Protein AF-A0A448WJT2-F1 (afdb_monomer_lite)

pLDDT: mean 72.68, std 23.52, range [23.09, 98.25]

Radius of gyration: 22.38 Å; chains: 1; bounding box: 67×53×60 Å

Structure (mmCIF, N/CA/C/O backbone):
data_AF-A0A448WJT2-F1
#
_entry.id   AF-A0A448WJT2-F1
#
loop_
_atom_site.group_PDB
_atom_site.id
_atom_site.type_symbol
_atom_site.label_atom_id
_atom_site.label_alt_id
_atom_site.label_comp_id
_atom_site.label_asym_id
_atom_site.label_entity_id
_atom_site.label_seq_id
_atom_site.pdbx_PDB_ins_code
_atom_site.Cartn_x
_atom_site.Cartn_y
_atom_site.Cartn_z
_atom_site.occupancy
_atom_site.B_iso_or_equiv
_atom_site.auth_seq_id
_atom_site.auth_comp_id
_atom_site.auth_asym_id
_atom_site.auth_atom_id
_atom_site.pdbx_PDB_model_num
ATOM 1 N N . MET A 1 1 ? 13.758 -15.160 30.981 1.00 27.17 1 MET A N 1
ATOM 2 C CA . MET A 1 1 ? 13.776 -13.909 30.199 1.00 27.17 1 MET A CA 1
ATOM 3 C C . MET A 1 1 ? 14.519 -14.228 28.919 1.00 27.17 1 MET A C 1
ATOM 5 O O . MET A 1 1 ? 15.669 -14.623 29.002 1.00 27.17 1 MET A O 1
ATOM 9 N N . VAL A 1 2 ? 13.815 -14.270 27.788 1.00 23.09 2 VAL A N 1
ATOM 10 C CA . VAL A 1 2 ? 14.402 -14.644 26.494 1.00 23.09 2 VAL A CA 1
ATOM 11 C C . VAL A 1 2 ? 14.986 -13.371 25.896 1.00 23.09 2 VAL A C 1
ATOM 13 O O . VAL A 1 2 ? 14.228 -12.486 25.501 1.00 23.09 2 VAL A O 1
ATOM 16 N N . ASP A 1 3 ? 16.311 -13.263 25.883 1.00 23.31 3 ASP A N 1
ATOM 17 C CA . ASP A 1 3 ? 17.008 -12.154 25.240 1.00 23.31 3 ASP A CA 1
ATOM 18 C C . ASP A 1 3 ? 16.811 -12.248 23.722 1.00 23.31 3 ASP A C 1
ATOM 20 O O . ASP A 1 3 ? 17.285 -13.168 23.053 1.00 23.31 3 ASP A O 1
ATOM 24 N N . PHE A 1 4 ? 16.044 -11.306 23.171 1.00 30.77 4 PHE A N 1
ATOM 25 C CA . PHE A 1 4 ? 15.829 -11.183 21.732 1.00 30.77 4 PHE A CA 1
ATOM 26 C C . PHE A 1 4 ? 17.149 -10.766 21.049 1.00 30.77 4 PHE A C 1
ATOM 28 O O . PHE A 1 4 ? 17.750 -9.769 21.445 1.00 30.77 4 PHE A O 1
ATOM 35 N N . PRO A 1 5 ? 17.613 -11.460 19.989 1.00 32.47 5 PRO A N 1
ATOM 36 C CA . PRO A 1 5 ? 18.992 -11.350 19.495 1.00 32.47 5 PRO A CA 1
ATOM 37 C C . PRO A 1 5 ? 19.229 -10.174 18.531 1.00 32.47 5 PRO A C 1
ATOM 39 O O . PRO A 1 5 ? 20.306 -10.074 17.926 1.00 32.47 5 PRO A O 1
ATOM 42 N N . PHE A 1 6 ? 18.237 -9.298 18.377 1.00 37.53 6 PHE A N 1
ATOM 43 C CA . PHE A 1 6 ? 18.305 -8.084 17.574 1.00 37.53 6 PHE A CA 1
ATOM 44 C C . PHE A 1 6 ? 18.587 -6.902 18.497 1.00 37.53 6 PHE A C 1
ATOM 46 O O . PHE A 1 6 ? 17.973 -6.796 19.555 1.00 37.53 6 PHE A O 1
ATOM 53 N N . ASN A 1 7 ? 19.428 -5.957 18.071 1.00 33.75 7 ASN A N 1
ATOM 54 C CA . ASN A 1 7 ? 19.346 -4.607 18.624 1.00 33.75 7 ASN A CA 1
ATOM 55 C C . ASN A 1 7 ? 17.990 -4.021 18.185 1.00 33.75 7 ASN A C 1
ATOM 57 O O . ASN A 1 7 ? 17.889 -3.352 17.156 1.00 33.75 7 ASN A O 1
ATOM 61 N N . LEU A 1 8 ? 16.936 -4.318 18.959 1.00 39.22 8 LEU A N 1
ATOM 62 C CA . LEU A 1 8 ? 15.574 -3.814 18.779 1.00 39.22 8 LEU A CA 1
ATOM 63 C C . LEU A 1 8 ? 15.507 -2.302 18.483 1.00 39.22 8 LEU A C 1
ATOM 65 O O . LEU A 1 8 ? 14.705 -1.959 17.618 1.00 39.22 8 LEU A O 1
ATOM 69 N N . PRO A 1 9 ? 16.349 -1.416 19.065 1.00 35.38 9 PRO A N 1
ATOM 70 C CA . PRO A 1 9 ? 16.239 0.031 18.850 1.00 35.38 9 PRO A CA 1
ATOM 71 C C . PRO A 1 9 ? 16.394 0.504 17.395 1.00 35.38 9 PRO A C 1
ATOM 73 O O . PRO A 1 9 ? 15.979 1.613 17.076 1.00 35.38 9 PRO A O 1
ATOM 76 N N . MET A 1 10 ? 16.990 -0.302 16.501 1.00 36.06 10 MET A N 1
ATOM 77 C CA . MET A 1 10 ? 17.140 0.060 15.081 1.00 36.06 10 MET A CA 1
ATOM 78 C C . MET A 1 10 ? 15.927 -0.309 14.209 1.00 36.06 10 MET A C 1
ATOM 80 O O . MET A 1 10 ? 15.743 0.277 13.148 1.00 36.06 10 MET A O 1
ATOM 84 N N . ILE A 1 11 ? 15.101 -1.280 14.604 1.00 46.88 11 ILE A N 1
ATOM 85 C CA . ILE A 1 11 ? 13.959 -1.757 13.790 1.00 46.88 11 ILE A CA 1
ATOM 86 C C . ILE A 1 11 ? 12.631 -1.408 14.464 1.00 46.88 11 ILE A C 1
ATOM 88 O O . ILE A 1 11 ? 11.657 -1.038 13.810 1.00 46.88 11 ILE A O 1
ATOM 92 N N . TYR A 1 12 ? 12.605 -1.510 15.786 1.00 51.19 12 TYR A N 1
ATOM 93 C CA . TYR A 1 12 ? 11.507 -1.094 16.626 1.00 51.19 12 TYR A CA 1
ATOM 94 C C . TYR A 1 12 ? 11.809 0.299 17.163 1.00 51.19 12 TYR A C 1
ATOM 96 O O . TYR A 1 12 ? 12.767 0.516 17.901 1.00 51.19 12 TYR A O 1
ATOM 104 N N . ASN A 1 13 ? 10.978 1.249 16.761 1.00 59.69 13 ASN A N 1
ATOM 105 C CA . ASN A 1 13 ? 11.044 2.608 17.250 1.00 59.69 13 ASN A CA 1
ATOM 106 C C . ASN A 1 13 ? 9.840 2.826 18.166 1.00 59.69 13 ASN A C 1
ATOM 108 O O . ASN A 1 13 ? 8.717 2.934 17.677 1.00 59.69 13 ASN A O 1
ATOM 112 N N . GLU A 1 14 ? 10.074 2.912 19.477 1.00 57.66 14 GLU A N 1
ATOM 113 C CA . GLU A 1 14 ? 9.022 3.152 20.477 1.00 57.66 14 GLU A CA 1
ATOM 114 C C . GLU A 1 14 ? 8.205 4.414 20.178 1.00 57.66 14 GLU A C 1
ATOM 116 O O . GLU A 1 14 ? 7.015 4.480 20.483 1.00 57.66 14 GLU A O 1
ATOM 121 N N . SER A 1 15 ? 8.799 5.403 19.497 1.00 57.50 15 SER A N 1
ATOM 122 C CA . SER A 1 15 ? 8.077 6.607 19.073 1.00 57.50 15 SER A CA 1
ATOM 123 C C . SER A 1 15 ? 6.996 6.352 18.011 1.00 57.50 15 SER A C 1
ATOM 125 O O . SER A 1 15 ? 6.204 7.260 17.743 1.00 57.50 15 SER A O 1
ATOM 127 N N . LYS A 1 16 ? 6.954 5.143 17.425 1.00 63.00 16 LYS A N 1
ATOM 128 C CA . LYS A 1 16 ? 5.925 4.664 16.490 1.00 63.00 16 LYS A CA 1
ATOM 129 C C . LYS A 1 16 ? 4.851 3.799 17.152 1.00 63.00 16 LYS A C 1
ATOM 131 O O . LYS A 1 16 ? 3.957 3.334 16.451 1.00 63.00 16 LYS A O 1
ATOM 136 N N . ASN A 1 17 ? 4.910 3.585 18.467 1.00 76.19 17 ASN A N 1
ATOM 137 C CA . ASN A 1 17 ? 3.885 2.820 19.167 1.00 76.19 17 ASN A CA 1
ATOM 138 C C . ASN A 1 17 ? 2.529 3.525 19.084 1.00 76.19 17 ASN A C 1
ATOM 140 O O . ASN A 1 17 ? 2.399 4.721 19.351 1.00 76.19 17 ASN A O 1
ATOM 144 N N . ILE A 1 18 ? 1.512 2.757 18.712 1.00 78.62 18 ILE A N 1
ATOM 145 C CA . ILE A 1 18 ? 0.132 3.187 18.562 1.00 78.62 18 ILE A CA 1
ATOM 146 C C . ILE A 1 18 ? -0.686 2.522 19.652 1.00 78.62 18 ILE A C 1
ATOM 148 O O . ILE A 1 18 ? -0.735 1.298 19.766 1.00 78.62 18 ILE A O 1
ATOM 152 N N . ILE A 1 19 ? -1.421 3.341 20.390 1.00 74.88 19 ILE A N 1
ATOM 153 C CA . ILE A 1 19 ? -2.499 2.862 21.242 1.00 74.88 19 ILE A CA 1
ATOM 154 C C . ILE A 1 19 ? -3.754 2.812 20.369 1.00 74.88 19 ILE A C 1
ATOM 156 O O . ILE A 1 19 ? -4.215 3.844 19.883 1.00 74.88 19 ILE A O 1
ATOM 160 N N . ILE A 1 20 ? -4.293 1.615 20.124 1.00 77.94 20 ILE A N 1
ATOM 161 C CA . ILE A 1 20 ? -5.522 1.454 19.335 1.00 77.94 20 ILE A CA 1
ATOM 162 C C . ILE A 1 20 ? -6.725 1.896 20.181 1.00 77.94 20 ILE A C 1
ATOM 164 O O . ILE A 1 20 ? -7.275 1.116 20.960 1.00 77.94 20 ILE A O 1
ATOM 168 N N . LEU A 1 21 ? -7.138 3.150 20.004 1.00 80.81 21 LEU A N 1
ATOM 169 C CA . LEU A 1 21 ? -8.306 3.762 20.639 1.00 80.81 21 LEU A CA 1
ATOM 170 C C . LEU A 1 21 ? -9.560 3.644 19.751 1.00 80.81 21 LEU A C 1
ATOM 172 O O . LEU A 1 21 ? -9.525 3.121 18.635 1.00 80.81 21 LEU A O 1
ATOM 176 N N . ASN A 1 22 ? -10.700 4.150 20.233 1.00 82.56 22 ASN A N 1
ATOM 177 C CA . ASN A 1 22 ? -11.976 4.091 19.506 1.00 82.56 22 ASN A CA 1
ATOM 178 C C . ASN A 1 22 ? -12.000 4.926 18.216 1.00 82.56 22 ASN A C 1
ATOM 180 O O . ASN A 1 22 ? -12.777 4.633 17.312 1.00 82.56 22 ASN A O 1
ATOM 184 N N . ASN A 1 23 ? -11.159 5.947 18.096 1.00 87.25 23 ASN A N 1
ATOM 185 C CA . ASN A 1 23 ? -11.043 6.749 16.879 1.00 87.25 23 ASN A CA 1
ATOM 186 C C . ASN A 1 23 ? -9.881 6.311 15.971 1.00 87.25 23 ASN A C 1
ATOM 188 O O . ASN A 1 23 ? -9.655 6.918 14.922 1.00 87.25 23 ASN A O 1
ATOM 192 N N . THR A 1 24 ? -9.144 5.271 16.362 1.00 90.69 24 THR A N 1
ATOM 193 C CA . THR A 1 24 ? -7.984 4.772 15.632 1.00 90.69 24 THR A CA 1
ATOM 194 C C . THR A 1 24 ? -8.402 3.825 14.512 1.00 90.69 24 THR A C 1
ATOM 196 O O . THR A 1 24 ? -9.134 2.858 14.731 1.00 90.69 24 THR A O 1
ATOM 199 N N . VAL A 1 25 ? -7.883 4.073 13.311 1.00 93.62 25 VAL A N 1
ATOM 200 C CA . VAL A 1 25 ? -8.066 3.227 12.133 1.00 93.62 25 VAL A CA 1
ATOM 201 C C . VAL A 1 25 ? -6.713 2.770 11.612 1.00 93.62 25 VAL A C 1
ATOM 203 O O . VAL A 1 25 ? -5.881 3.577 11.199 1.00 93.62 25 VAL A O 1
ATOM 206 N N . LEU A 1 26 ? -6.527 1.456 11.560 1.00 94.44 26 LEU A N 1
ATOM 207 C CA . LEU A 1 26 ? -5.385 0.827 10.910 1.00 94.44 26 LEU A CA 1
ATOM 208 C C . LEU A 1 26 ? -5.681 0.636 9.416 1.00 94.44 26 LEU A C 1
ATOM 210 O O . LEU A 1 26 ? -6.625 -0.066 9.062 1.00 94.44 26 LEU A O 1
ATOM 214 N N . ALA A 1 27 ? -4.901 1.237 8.525 1.00 95.94 27 ALA A N 1
ATOM 215 C CA . ALA A 1 27 ? -5.100 1.154 7.079 1.00 95.94 27 ALA A CA 1
ATOM 216 C C . ALA A 1 27 ? -3.988 0.329 6.418 1.00 95.94 27 ALA A C 1
ATOM 218 O O . ALA A 1 27 ? -2.816 0.692 6.477 1.00 95.94 27 ALA A O 1
ATOM 219 N N . PHE A 1 28 ? -4.345 -0.781 5.771 1.00 97.25 28 PHE A N 1
ATOM 220 C CA . PHE A 1 28 ? -3.375 -1.672 5.134 1.00 97.25 28 PHE A CA 1
ATOM 221 C C . PHE A 1 28 ? -3.140 -1.294 3.664 1.00 97.25 28 PHE A C 1
ATOM 223 O O . PHE A 1 28 ? -4.040 -1.420 2.829 1.00 97.25 28 PHE A O 1
ATOM 230 N N . ILE A 1 29 ? -1.915 -0.890 3.325 1.00 97.81 29 ILE A N 1
ATOM 231 C CA . ILE A 1 29 ? -1.484 -0.616 1.948 1.00 97.81 29 ILE A CA 1
ATOM 232 C C . ILE A 1 29 ? -1.055 -1.936 1.299 1.00 97.81 29 ILE A C 1
ATOM 234 O O . ILE A 1 29 ? 0.074 -2.401 1.446 1.00 97.81 29 ILE A O 1
ATOM 238 N N . HIS A 1 30 ? -1.964 -2.582 0.570 1.00 98.12 30 HIS A N 1
ATOM 239 C CA . HIS A 1 30 ? -1.669 -3.865 -0.069 1.00 98.12 30 HIS A CA 1
ATOM 240 C C . HIS A 1 30 ? -0.914 -3.682 -1.389 1.00 98.12 30 HIS A C 1
ATOM 242 O O . HIS A 1 30 ? -1.519 -3.628 -2.463 1.00 98.12 30 HIS A O 1
ATOM 248 N N . ILE A 1 31 ? 0.416 -3.718 -1.330 1.00 98.25 31 ILE A N 1
ATOM 249 C CA . ILE A 1 31 ? 1.271 -3.754 -2.522 1.00 98.25 31 ILE A CA 1
ATOM 250 C C . ILE A 1 31 ? 1.247 -5.149 -3.159 1.00 98.25 31 ILE A C 1
ATOM 252 O O . ILE A 1 31 ? 1.321 -6.180 -2.488 1.00 98.25 31 ILE A O 1
ATOM 256 N N . GLN A 1 32 ? 1.122 -5.221 -4.485 1.00 97.50 32 GLN A N 1
ATOM 257 C CA . GLN A 1 32 ? 1.073 -6.501 -5.182 1.00 97.50 32 GLN A CA 1
ATOM 258 C C . GLN A 1 32 ? 2.342 -7.328 -4.915 1.00 97.50 32 GLN A C 1
ATOM 260 O O . GLN A 1 32 ? 3.475 -6.870 -5.083 1.00 97.50 32 GLN A O 1
ATOM 265 N N . LYS A 1 33 ? 2.114 -8.613 -4.613 1.00 96.69 33 LYS A N 1
ATOM 266 C CA . LYS A 1 33 ? 3.131 -9.677 -4.517 1.00 96.69 33 LYS A CA 1
ATOM 267 C C . LYS A 1 33 ? 4.092 -9.576 -3.328 1.00 96.69 33 LYS A C 1
ATOM 269 O O . LYS A 1 33 ? 5.129 -10.240 -3.340 1.00 96.69 33 LYS A O 1
ATOM 274 N N . THR A 1 34 ? 3.697 -8.860 -2.279 1.00 95.69 34 THR A N 1
ATOM 275 C CA . THR A 1 34 ? 4.427 -8.764 -1.002 1.00 95.69 34 THR A CA 1
ATOM 276 C C . THR A 1 34 ? 3.873 -9.688 0.092 1.00 95.69 34 THR A C 1
ATOM 278 O O . THR A 1 34 ? 4.171 -9.517 1.262 1.00 95.69 34 THR A O 1
ATOM 281 N N . GLY A 1 35 ? 3.029 -10.667 -0.263 1.00 93.06 35 GLY A N 1
ATOM 282 C CA . GLY A 1 35 ? 2.414 -11.576 0.717 1.00 93.06 35 GLY A CA 1
ATOM 283 C C . GLY A 1 35 ? 1.205 -11.000 1.464 1.00 93.06 35 GLY A C 1
ATOM 284 O O . GLY A 1 35 ? 0.642 -11.683 2.314 1.00 93.06 35 GLY A O 1
ATOM 285 N N . GLY A 1 36 ? 0.732 -9.803 1.093 1.00 92.56 36 GLY A N 1
ATOM 286 C CA . GLY A 1 36 ? -0.394 -9.123 1.748 1.00 92.56 36 GLY A CA 1
ATOM 287 C C . GLY A 1 36 ? -1.658 -9.970 1.930 1.00 92.56 36 GLY A C 1
ATOM 288 O O . GLY A 1 36 ? -2.311 -9.867 2.957 1.00 92.56 36 GLY A O 1
ATOM 289 N N . SER A 1 37 ? -1.972 -10.883 0.999 1.00 90.94 37 SER A N 1
ATOM 290 C CA . SER A 1 37 ? -3.152 -11.759 1.141 1.00 90.94 37 SER A CA 1
ATOM 291 C C . SER A 1 37 ? -3.064 -12.697 2.346 1.00 90.94 37 SER A C 1
ATOM 293 O O . SER A 1 37 ? -4.086 -12.988 2.944 1.00 90.94 37 SER A O 1
ATOM 295 N N . LEU A 1 38 ? -1.872 -13.177 2.702 1.00 89.31 38 LEU A N 1
ATOM 296 C CA . LEU A 1 38 ? -1.693 -14.006 3.892 1.00 89.31 38 LEU A CA 1
ATOM 297 C C . LEU A 1 38 ? -1.771 -13.146 5.157 1.00 89.31 38 LEU A C 1
ATOM 299 O O . LEU A 1 38 ? -2.428 -13.499 6.130 1.00 89.31 38 LEU A O 1
ATOM 303 N N . TYR A 1 39 ? -1.104 -11.998 5.138 1.00 90.12 39 TYR A N 1
ATOM 304 C CA . TYR A 1 39 ? -0.977 -11.161 6.322 1.00 90.12 39 TYR A CA 1
ATOM 305 C C . TYR A 1 39 ? -2.299 -10.480 6.696 1.00 90.12 39 TYR A C 1
ATOM 307 O O . TYR A 1 39 ? -2.688 -10.494 7.858 1.00 90.12 39 TYR A O 1
ATOM 315 N N . GLU A 1 40 ? -3.053 -9.968 5.719 1.00 92.06 40 GLU A N 1
ATOM 316 C CA . GLU A 1 40 ? -4.396 -9.427 5.955 1.00 92.06 40 GLU A CA 1
ATOM 317 C C . GLU A 1 40 ? -5.368 -10.494 6.467 1.00 92.06 40 GLU A C 1
ATOM 319 O O . GLU A 1 40 ? -6.247 -10.183 7.269 1.00 92.06 40 GLU A O 1
ATOM 324 N N . ASP A 1 41 ? -5.231 -11.746 6.013 1.00 89.44 41 ASP A N 1
ATOM 325 C CA . ASP A 1 41 ? -6.038 -12.862 6.517 1.00 89.44 41 ASP A CA 1
ATOM 326 C C . ASP A 1 41 ? -5.784 -13.050 8.016 1.00 89.44 41 ASP A C 1
ATOM 328 O O . ASP A 1 41 ? -6.727 -13.079 8.810 1.00 89.44 41 ASP A O 1
ATOM 332 N N . ARG A 1 42 ? -4.510 -13.038 8.430 1.00 88.50 42 ARG A N 1
ATOM 333 C CA . ARG A 1 42 ? -4.150 -13.111 9.848 1.00 88.50 42 ARG A CA 1
ATOM 334 C C . ARG A 1 42 ? -4.613 -11.890 10.643 1.00 88.50 42 ARG A C 1
ATOM 336 O O . ARG A 1 42 ? -5.099 -12.065 11.754 1.00 88.50 42 ARG A O 1
ATOM 343 N N . LEU A 1 43 ? -4.542 -10.684 10.079 1.00 89.75 43 LEU A N 1
ATOM 344 C CA . LEU A 1 43 ? -5.009 -9.455 10.737 1.00 89.75 43 LEU A CA 1
ATOM 345 C C . LEU A 1 43 ? -6.523 -9.432 10.976 1.00 89.75 43 LEU A C 1
ATOM 347 O O . LEU A 1 43 ? -6.980 -8.892 11.980 1.00 89.75 43 LEU A O 1
ATOM 351 N N . VAL A 1 44 ? -7.300 -9.977 10.038 1.00 92.06 44 VAL A N 1
ATOM 352 C CA . VAL A 1 44 ? -8.761 -9.822 10.020 1.00 92.06 44 VAL A CA 1
ATOM 353 C C . VAL A 1 44 ? -9.486 -11.087 10.466 1.00 92.06 44 VAL A C 1
ATOM 355 O O . VAL A 1 44 ? -10.351 -11.023 11.335 1.00 92.06 44 VAL A O 1
ATOM 358 N N . ARG A 1 45 ? -9.170 -12.233 9.857 1.00 89.44 45 ARG A N 1
ATOM 359 C CA . ARG A 1 45 ? -9.899 -13.493 10.067 1.00 89.44 45 ARG A CA 1
ATOM 360 C C . ARG A 1 45 ? -9.380 -14.249 11.273 1.00 89.44 45 ARG A C 1
ATOM 362 O O . ARG A 1 45 ? -10.172 -14.629 12.126 1.00 89.44 45 ARG A O 1
ATOM 369 N N . SER A 1 46 ? -8.062 -14.440 11.353 1.00 86.50 46 SER A N 1
ATOM 370 C CA . SER A 1 46 ? -7.450 -15.008 12.564 1.00 86.50 46 SER A CA 1
ATOM 371 C C . SER A 1 46 ? -7.568 -14.014 13.726 1.00 86.50 46 SER A C 1
ATOM 373 O O . SER A 1 46 ? -7.970 -14.380 14.828 1.00 86.50 46 SER A O 1
ATOM 375 N N . GLY A 1 47 ? -7.283 -12.740 13.447 1.00 87.38 47 GLY A N 1
ATOM 376 C CA . GLY A 1 47 ? -7.435 -11.632 14.379 1.00 87.38 47 GLY A CA 1
ATOM 377 C C . GLY A 1 47 ? -6.465 -11.683 15.558 1.00 87.38 47 GLY A C 1
ATOM 378 O O . GLY A 1 47 ? -5.450 -12.389 15.557 1.00 87.38 47 GLY A O 1
ATOM 379 N N . PHE A 1 48 ? -6.813 -10.916 16.587 1.00 90.44 48 PHE A N 1
ATOM 380 C CA . PHE A 1 48 ? -6.023 -10.736 17.795 1.00 90.44 48 PHE A CA 1
ATOM 381 C C . PHE A 1 48 ? -6.745 -11.310 19.016 1.00 90.44 48 PHE A C 1
ATOM 383 O O . PHE A 1 48 ? -7.965 -11.521 19.018 1.00 90.44 48 PHE A O 1
ATOM 390 N N . ILE A 1 49 ? -5.992 -11.559 20.081 1.00 87.62 49 ILE A N 1
ATOM 391 C CA . ILE A 1 49 ? -6.548 -11.834 21.404 1.00 87.62 49 ILE A CA 1
ATOM 392 C C . ILE A 1 49 ? -7.370 -10.605 21.823 1.00 87.62 49 ILE A C 1
ATOM 394 O O . ILE A 1 49 ? -6.925 -9.472 21.660 1.00 87.62 49 ILE A O 1
ATOM 398 N N . ASN A 1 50 ? -8.601 -10.820 22.293 1.00 84.88 50 ASN A N 1
ATOM 399 C CA . ASN A 1 50 ? -9.548 -9.777 22.726 1.00 84.88 50 ASN A CA 1
ATOM 400 C C . ASN A 1 50 ? -9.961 -8.729 21.669 1.00 84.88 50 ASN A C 1
ATOM 402 O O . ASN A 1 50 ? -10.712 -7.808 21.982 1.00 84.88 50 ASN A O 1
ATOM 406 N N . LYS A 1 51 ? -9.546 -8.874 20.403 1.00 86.06 51 LYS A N 1
ATOM 407 C CA . LYS A 1 51 ? -9.978 -8.006 19.298 1.00 86.06 51 LYS A CA 1
ATOM 408 C C . LYS A 1 51 ? -10.099 -8.809 18.004 1.00 86.06 51 LYS A C 1
ATOM 410 O O . LYS A 1 51 ? -9.107 -9.197 17.393 1.00 86.06 51 LYS A O 1
ATOM 415 N N . THR A 1 52 ? -11.331 -9.069 17.574 1.00 85.31 52 THR A N 1
ATOM 416 C CA . THR A 1 52 ? -11.613 -9.880 16.378 1.00 85.31 52 THR A CA 1
ATOM 417 C C . THR A 1 52 ? -12.628 -9.218 15.465 1.00 85.31 52 THR A C 1
ATOM 419 O O . THR A 1 52 ? -13.347 -8.306 15.871 1.00 85.31 52 THR A O 1
ATOM 422 N N . CYS A 1 53 ? -12.665 -9.672 14.217 1.00 92.75 53 CYS A N 1
ATOM 423 C CA . CYS A 1 53 ? -13.681 -9.284 13.256 1.00 92.75 53 CYS A CA 1
ATOM 424 C C . CYS A 1 53 ? -14.748 -10.372 13.134 1.00 92.75 53 CYS A C 1
ATOM 426 O O . CYS A 1 53 ? -14.458 -11.563 13.235 1.00 92.75 53 CYS A O 1
ATOM 428 N N . LEU A 1 54 ? -15.979 -9.963 12.841 1.00 93.06 54 LEU A N 1
ATOM 429 C CA . LEU A 1 54 ? -17.084 -10.869 12.562 1.00 93.06 54 LEU A CA 1
ATOM 430 C C . LEU A 1 54 ? -17.011 -11.317 11.098 1.00 93.06 54 LEU A C 1
ATOM 432 O O . LEU A 1 54 ? -17.267 -10.532 10.180 1.00 93.06 54 LEU A O 1
ATOM 436 N N . CYS A 1 55 ? -16.633 -12.572 10.875 1.00 91.56 55 CYS A N 1
ATOM 437 C CA . CYS A 1 55 ? -16.507 -13.174 9.550 1.00 91.56 55 CYS A CA 1
ATOM 438 C C . CYS A 1 55 ? -17.645 -14.173 9.316 1.00 91.56 55 CYS A C 1
ATOM 440 O O . CYS A 1 55 ? -17.664 -15.239 9.925 1.00 91.56 55 CYS A O 1
ATOM 442 N N . ALA A 1 56 ? -18.580 -13.852 8.420 1.00 89.06 56 ALA A N 1
ATOM 443 C CA . ALA A 1 56 ? -19.613 -14.802 8.020 1.00 89.06 56 ALA A CA 1
ATOM 444 C C . ALA A 1 56 ? -19.018 -15.933 7.160 1.00 89.06 56 ALA A C 1
ATOM 446 O O . ALA A 1 56 ? -18.066 -15.734 6.396 1.00 89.06 56 ALA A O 1
ATOM 447 N N . HIS A 1 57 ? -19.581 -17.137 7.273 1.00 84.00 57 HIS A N 1
ATOM 448 C CA . HIS A 1 57 ? -19.109 -18.284 6.504 1.00 84.00 57 HIS A CA 1
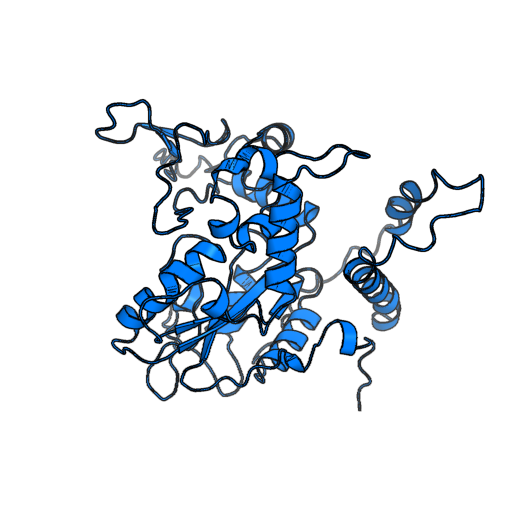ATOM 449 C C . HIS A 1 57 ? -19.253 -18.025 4.994 1.00 84.00 57 HIS A C 1
ATOM 451 O O . HIS A 1 57 ? -20.262 -17.498 4.530 1.00 84.00 57 HIS A O 1
ATOM 457 N N . GLY A 1 58 ? -18.221 -18.358 4.216 1.00 79.31 58 GLY A N 1
ATOM 458 C CA . GLY A 1 58 ? -18.203 -18.150 2.763 1.00 79.31 58 GLY A CA 1
ATOM 459 C C . GLY A 1 58 ? -18.015 -16.696 2.299 1.00 79.31 58 GLY A C 1
ATOM 460 O O . GLY A 1 58 ? -17.809 -16.470 1.103 1.00 79.31 58 GLY A O 1
ATOM 461 N N . THR A 1 59 ? -18.013 -15.694 3.190 1.00 84.50 59 THR A N 1
ATOM 462 C CA . THR A 1 59 ? -17.768 -14.305 2.777 1.00 84.50 59 THR A CA 1
ATOM 463 C C . THR A 1 59 ? -16.277 -14.010 2.659 1.00 84.50 59 THR A C 1
ATOM 465 O O . THR A 1 59 ? -15.440 -14.410 3.472 1.00 84.50 59 THR A O 1
ATOM 468 N N . ARG A 1 60 ? -15.911 -13.237 1.630 1.00 85.12 60 ARG A N 1
ATOM 469 C CA . ARG A 1 60 ? -14.533 -12.749 1.450 1.00 85.12 60 ARG A CA 1
ATOM 470 C C . ARG A 1 60 ? -14.178 -11.583 2.379 1.00 85.12 60 ARG A C 1
ATOM 472 O O . ARG A 1 60 ? -12.991 -11.307 2.535 1.00 85.12 60 ARG A O 1
ATOM 479 N N . ARG A 1 61 ? -15.173 -10.928 2.982 1.00 92.69 61 ARG A N 1
ATOM 480 C CA . ARG A 1 61 ? -15.018 -9.757 3.856 1.00 92.69 61 ARG A CA 1
ATOM 481 C C . ARG A 1 61 ? -15.594 -10.024 5.244 1.00 92.69 61 ARG A C 1
ATOM 483 O O . ARG A 1 61 ? -16.612 -10.708 5.351 1.00 92.69 61 ARG A O 1
ATOM 490 N N . CYS A 1 62 ? -14.969 -9.438 6.255 1.00 94.56 62 CYS A N 1
ATOM 491 C CA . CYS A 1 62 ? -15.371 -9.491 7.652 1.00 94.56 62 CYS A CA 1
ATOM 492 C C . CYS A 1 62 ? -15.696 -8.089 8.178 1.00 94.56 62 CYS A C 1
ATOM 494 O O . CYS A 1 62 ? -15.093 -7.101 7.763 1.00 94.56 62 CYS A O 1
ATOM 496 N N . SER A 1 63 ? -16.628 -8.002 9.121 1.00 94.94 63 SER A N 1
ATOM 497 C CA . SER A 1 63 ? -16.970 -6.753 9.800 1.00 94.94 63 SER A CA 1
ATOM 498 C C . SER A 1 63 ? -16.040 -6.538 10.993 1.00 94.94 63 SER A C 1
ATOM 500 O O . SER A 1 63 ? -16.083 -7.290 11.965 1.00 94.94 63 SER A O 1
ATOM 502 N N . CYS A 1 64 ? -15.181 -5.523 10.923 1.00 94.56 64 CYS A N 1
ATOM 503 C CA . CYS A 1 64 ? -14.201 -5.207 11.962 1.00 94.56 64 CYS A CA 1
ATOM 504 C C . CYS A 1 64 ? -14.579 -3.910 12.683 1.00 94.56 64 CYS A C 1
ATOM 506 O O . CYS A 1 64 ? -14.051 -2.842 12.364 1.00 94.56 64 CYS A O 1
ATOM 508 N N . ARG A 1 65 ? -15.517 -3.998 13.632 1.00 93.50 65 ARG A N 1
ATOM 509 C CA . ARG A 1 65 ? -16.014 -2.846 14.399 1.00 93.50 65 ARG A CA 1
ATOM 510 C C . ARG A 1 65 ? -15.390 -2.778 15.795 1.00 93.50 65 ARG A C 1
ATOM 512 O O . ARG A 1 65 ? -14.997 -3.804 16.343 1.00 93.50 65 ARG A O 1
ATOM 519 N N . ASN A 1 66 ? -15.222 -1.573 16.330 1.00 90.81 66 ASN A N 1
ATOM 520 C CA . ASN A 1 66 ? -14.859 -1.350 17.729 1.00 90.81 66 ASN A CA 1
ATOM 521 C C . ASN A 1 66 ? -16.116 -1.326 18.619 1.00 90.81 66 ASN A C 1
ATOM 523 O O . ASN A 1 66 ? -17.225 -1.547 18.135 1.00 90.81 66 ASN A O 1
ATOM 527 N N . SER A 1 67 ? -15.947 -1.056 19.915 1.00 88.88 67 SER A N 1
ATOM 528 C CA . SER A 1 67 ? -17.056 -0.981 20.879 1.00 88.88 67 SER A CA 1
ATOM 529 C C . SER A 1 67 ? -18.075 0.117 20.558 1.00 88.88 67 SER A C 1
ATOM 531 O O . SER A 1 67 ? -19.238 -0.019 20.914 1.00 88.88 67 SER A O 1
ATOM 533 N N . SER A 1 68 ? -17.671 1.168 19.840 1.00 88.88 68 SER A N 1
ATOM 534 C CA . SER A 1 68 ? -18.552 2.238 19.354 1.00 88.88 68 SER A CA 1
ATOM 535 C C . SER A 1 68 ? -19.248 1.907 18.026 1.00 88.88 68 SER A C 1
ATOM 537 O O . SER A 1 68 ? -19.944 2.752 17.478 1.00 88.88 68 SER A O 1
ATOM 539 N N . GLY A 1 69 ? -19.047 0.709 17.465 1.00 90.94 69 GLY A N 1
ATOM 540 C CA . GLY A 1 69 ? -19.625 0.313 16.176 1.00 90.94 69 GLY A CA 1
ATOM 541 C C . GLY A 1 69 ? -18.881 0.850 14.944 1.00 90.94 69 GLY A C 1
ATOM 542 O O . GLY A 1 69 ? -19.262 0.538 13.814 1.00 90.94 69 GLY A O 1
ATOM 543 N N . ASN A 1 70 ? -17.783 1.588 15.120 1.00 93.25 70 ASN A N 1
ATOM 544 C CA . ASN A 1 70 ? -16.988 2.152 14.025 1.00 93.25 70 ASN A CA 1
ATOM 545 C C . ASN A 1 70 ? -15.936 1.171 13.507 1.00 93.25 70 ASN A C 1
ATOM 547 O O . ASN A 1 70 ? -15.430 0.326 14.248 1.00 93.25 70 ASN A O 1
ATOM 551 N N . THR A 1 71 ? -15.581 1.284 12.228 1.00 95.25 71 THR A N 1
ATOM 552 C CA . THR A 1 71 ? -14.555 0.432 11.619 1.00 95.25 71 THR A CA 1
ATOM 553 C C . THR A 1 71 ? -13.165 0.792 12.151 1.00 95.25 71 THR A C 1
ATOM 555 O O . THR A 1 71 ? -12.737 1.931 12.010 1.00 95.25 71 THR A O 1
ATOM 558 N N . TRP A 1 72 ? -12.425 -0.177 12.707 1.00 94.19 72 TRP A N 1
ATOM 559 C CA . TRP A 1 72 ? -11.071 0.062 13.254 1.00 94.19 72 TRP A CA 1
ATOM 560 C C . TRP A 1 72 ? -9.929 -0.398 12.336 1.00 94.19 72 TRP A C 1
ATOM 562 O O . TRP A 1 72 ? -8.768 -0.080 12.584 1.00 94.19 72 TRP A O 1
ATOM 572 N N . ILE A 1 73 ? -10.231 -1.147 11.271 1.00 95.19 73 ILE A N 1
ATOM 573 C CA . ILE A 1 73 ? -9.242 -1.586 10.277 1.00 95.19 73 ILE A CA 1
ATOM 574 C C . ILE A 1 73 ? -9.810 -1.480 8.864 1.00 95.19 73 ILE A C 1
ATOM 576 O O . ILE A 1 73 ? -10.883 -2.007 8.564 1.00 95.19 73 ILE A O 1
ATOM 580 N N . PHE A 1 74 ? -9.068 -0.822 7.981 1.00 97.12 74 PHE A N 1
ATOM 581 C CA . PHE A 1 74 ? -9.367 -0.658 6.567 1.00 97.12 74 PHE A CA 1
ATOM 582 C C . PHE A 1 74 ? -8.406 -1.514 5.739 1.00 97.12 74 PHE A C 1
ATOM 584 O O . PHE A 1 74 ? -7.214 -1.225 5.639 1.00 97.12 74 PHE A O 1
ATOM 591 N N . SER A 1 75 ? -8.920 -2.595 5.164 1.00 97.06 75 SER A N 1
ATOM 592 C CA . SER A 1 75 ? -8.139 -3.595 4.440 1.00 97.06 75 SER A CA 1
ATOM 593 C C . SER A 1 75 ? -9.003 -4.291 3.386 1.00 97.06 75 SER A C 1
ATOM 595 O O . SER A 1 75 ? -10.236 -4.179 3.378 1.00 97.06 75 SER A O 1
ATOM 597 N N . ARG A 1 76 ? -8.381 -5.081 2.506 1.00 96.12 76 ARG A N 1
ATOM 598 C CA . ARG A 1 76 ? -9.092 -5.898 1.513 1.00 96.12 76 ARG A CA 1
ATOM 599 C C . ARG A 1 76 ? -10.104 -6.838 2.170 1.00 96.12 76 ARG A C 1
ATOM 601 O O . ARG A 1 76 ? -11.173 -7.071 1.599 1.00 96.12 76 ARG A O 1
ATOM 608 N N . PHE A 1 77 ? -9.768 -7.415 3.321 1.00 95.56 77 PHE A N 1
ATOM 609 C CA . PHE A 1 77 ? -10.634 -8.376 4.005 1.00 95.56 77 PHE A CA 1
ATOM 610 C C . PHE A 1 77 ? -11.590 -7.748 5.013 1.00 95.56 77 PHE A C 1
ATOM 612 O O . PHE A 1 77 ? -12.495 -8.451 5.447 1.00 95.56 77 PHE A O 1
ATOM 619 N N . SER A 1 78 ? -11.477 -6.456 5.330 1.00 95.94 78 SER A N 1
ATOM 620 C CA . SER A 1 78 ? -12.504 -5.741 6.095 1.00 95.94 78 SER A CA 1
ATOM 621 C C . SER A 1 78 ? -13.453 -4.961 5.175 1.00 95.94 78 SER A C 1
ATOM 623 O O . SER A 1 78 ? -14.581 -5.377 4.914 1.00 95.94 78 SER A O 1
ATOM 625 N N . THR A 1 79 ? -12.976 -3.862 4.596 1.00 96.38 79 THR A N 1
ATOM 626 C CA . THR A 1 79 ? -13.758 -2.906 3.799 1.00 96.38 79 THR A CA 1
ATOM 627 C C . THR A 1 79 ? -13.693 -3.180 2.296 1.00 96.38 79 THR A C 1
ATOM 629 O O . THR A 1 79 ? -14.394 -2.536 1.508 1.00 96.38 79 THR A O 1
ATOM 632 N N . GLY A 1 80 ? -12.881 -4.150 1.864 1.00 95.56 80 GLY A N 1
ATOM 633 C CA . GLY A 1 80 ? -12.663 -4.430 0.449 1.00 95.56 80 GLY A CA 1
ATOM 634 C C . GLY A 1 80 ? -11.866 -3.332 -0.252 1.00 95.56 80 GLY A C 1
ATOM 635 O O . GLY A 1 80 ? -11.266 -2.457 0.360 1.00 95.56 80 GLY A O 1
ATOM 636 N N . TRP A 1 81 ? -11.905 -3.339 -1.583 1.00 95.19 81 TRP A N 1
ATOM 637 C CA . TRP A 1 81 ? -11.246 -2.334 -2.426 1.00 95.19 81 TRP A CA 1
ATOM 638 C C . TRP A 1 81 ? -12.052 -1.028 -2.527 1.00 95.19 81 TRP A C 1
ATOM 640 O O . TRP A 1 81 ? -12.286 -0.503 -3.615 1.00 95.19 81 TRP A O 1
ATOM 650 N N . SER A 1 82 ? -12.522 -0.508 -1.389 1.00 95.62 82 SER A N 1
ATOM 651 C CA . SER A 1 82 ? -13.428 0.649 -1.332 1.00 95.62 82 SER A CA 1
ATOM 652 C C . SER A 1 82 ? -12.817 1.925 -1.937 1.00 95.62 82 SER A C 1
ATOM 654 O O . SER A 1 82 ? -13.533 2.723 -2.563 1.00 95.62 82 SER A O 1
ATOM 656 N N . CYS A 1 83 ? -11.493 2.084 -1.828 1.00 94.62 83 CYS A N 1
ATOM 657 C CA . CYS A 1 83 ? -10.747 3.203 -2.410 1.00 94.62 83 CYS A CA 1
ATOM 658 C C . CYS A 1 83 ? -10.129 2.938 -3.785 1.00 94.62 83 CYS A C 1
ATOM 660 O O . CYS A 1 83 ? -9.732 3.881 -4.455 1.00 94.62 83 CYS A O 1
ATOM 662 N N . GLY A 1 84 ? -10.181 1.704 -4.276 1.00 92.31 84 GLY A N 1
ATOM 663 C CA . GLY A 1 84 ? -9.525 1.294 -5.515 1.00 92.31 84 GLY A CA 1
ATOM 664 C C . GLY A 1 84 ? -8.886 -0.077 -5.339 1.00 92.31 84 GLY A C 1
ATOM 665 O O . GLY A 1 84 ? -8.541 -0.469 -4.222 1.00 92.31 84 GLY A O 1
ATOM 666 N N . LEU A 1 85 ? -8.780 -0.838 -6.429 1.00 93.06 85 LEU A N 1
ATOM 667 C CA . LEU A 1 85 ? -8.063 -2.111 -6.423 1.00 93.06 85 LEU A CA 1
ATOM 668 C C . LEU A 1 85 ? -6.575 -1.837 -6.190 1.00 93.06 85 LEU A C 1
ATOM 670 O O . LEU A 1 85 ? -5.956 -1.190 -7.026 1.00 93.06 85 LEU A O 1
ATOM 674 N N . HIS A 1 86 ? -6.018 -2.362 -5.093 1.00 95.69 86 HIS A N 1
ATOM 675 C CA . HIS A 1 86 ? -4.642 -2.081 -4.667 1.00 95.69 86 HIS A CA 1
ATOM 676 C C . HIS A 1 86 ? -4.343 -0.579 -4.554 1.00 95.69 86 HIS A C 1
ATOM 678 O O . HIS A 1 86 ? -3.311 -0.131 -5.043 1.00 95.69 86 HIS A O 1
ATOM 684 N N . ALA A 1 87 ? -5.256 0.170 -3.924 1.00 96.31 87 ALA A N 1
ATOM 685 C CA . ALA A 1 87 ? -5.080 1.599 -3.689 1.00 96.31 87 ALA A CA 1
ATOM 686 C C . ALA A 1 87 ? -3.723 1.892 -3.029 1.00 96.31 87 ALA A C 1
ATOM 688 O O . ALA A 1 87 ? -3.387 1.278 -2.010 1.00 96.31 87 ALA A O 1
ATOM 689 N N . ASP A 1 88 ? -2.951 2.790 -3.637 1.00 96.12 88 ASP A N 1
ATOM 690 C CA . ASP A 1 88 ? -1.666 3.232 -3.100 1.00 96.12 88 ASP A CA 1
ATOM 691 C C . ASP A 1 88 ? -1.829 4.226 -1.933 1.00 96.12 88 ASP A C 1
ATOM 693 O O . ASP A 1 88 ? -2.946 4.589 -1.551 1.00 96.12 88 ASP A O 1
ATOM 697 N N . PHE A 1 89 ? -0.713 4.645 -1.326 1.00 94.75 89 PHE A N 1
ATOM 698 C CA . PHE A 1 89 ? -0.721 5.624 -0.236 1.00 94.75 89 PHE A CA 1
ATOM 699 C C . PHE A 1 89 ? -1.483 6.904 -0.608 1.00 94.75 89 PHE A C 1
ATOM 701 O O . PHE A 1 89 ? -2.307 7.373 0.177 1.00 94.75 89 PHE A O 1
ATOM 708 N N . THR A 1 90 ? -1.266 7.422 -1.821 1.00 92.69 90 THR A N 1
ATOM 709 C CA . THR A 1 90 ? -1.905 8.645 -2.327 1.00 92.69 90 THR A CA 1
ATOM 710 C C . THR A 1 90 ? -3.415 8.466 -2.478 1.00 92.69 90 THR A C 1
ATOM 712 O O . THR A 1 90 ? -4.199 9.292 -2.013 1.00 92.69 90 THR A O 1
ATOM 715 N N . GLU A 1 91 ? -3.850 7.357 -3.070 1.00 93.50 91 GLU A N 1
ATOM 716 C CA . GLU A 1 91 ? -5.271 7.055 -3.233 1.00 93.50 91 GLU A CA 1
ATOM 717 C C . GLU A 1 91 ? -5.976 6.873 -1.886 1.00 93.50 91 GLU A C 1
ATOM 719 O O . GLU A 1 91 ? -7.127 7.281 -1.725 1.00 93.50 91 GLU A O 1
ATOM 724 N N . LEU A 1 92 ? -5.308 6.258 -0.905 1.00 94.38 92 LEU A N 1
ATOM 725 C CA . LEU A 1 92 ? -5.891 6.015 0.411 1.00 94.38 92 LEU A CA 1
ATOM 726 C C . LEU A 1 92 ? -6.093 7.310 1.201 1.00 94.38 92 LEU A C 1
ATOM 728 O O . LEU A 1 92 ? -7.202 7.524 1.696 1.00 94.38 92 LEU A O 1
ATOM 732 N N . ILE A 1 93 ? -5.083 8.180 1.290 1.00 91.38 93 ILE A N 1
ATOM 733 C CA . ILE A 1 93 ? -5.192 9.449 2.037 1.00 91.38 93 ILE A CA 1
ATOM 734 C C . ILE A 1 93 ? -6.238 10.401 1.436 1.00 91.38 93 ILE A C 1
ATOM 736 O O . ILE A 1 93 ? -6.828 11.197 2.161 1.00 91.38 93 ILE A O 1
ATOM 740 N N . GLU A 1 94 ? -6.526 10.303 0.134 1.00 90.00 94 GLU A N 1
ATOM 741 C CA . GLU A 1 94 ? -7.578 11.096 -0.518 1.00 90.00 94 GLU A CA 1
ATOM 742 C C . GLU A 1 94 ? -8.993 10.515 -0.344 1.00 90.00 94 GLU A C 1
ATOM 744 O O . GLU A 1 94 ? -9.985 11.220 -0.540 1.00 90.00 94 GLU A O 1
ATOM 749 N N . CYS A 1 95 ? -9.121 9.232 0.007 1.00 92.69 95 CYS A N 1
ATOM 750 C CA . CYS A 1 95 ? -10.387 8.505 -0.101 1.00 92.69 95 CYS A CA 1
ATOM 751 C C . CYS A 1 95 ? -10.933 7.942 1.218 1.00 92.69 95 CYS A C 1
ATOM 753 O O . CYS A 1 95 ? -12.157 7.901 1.403 1.00 92.69 95 CYS A O 1
ATOM 755 N N . ILE A 1 96 ? -10.060 7.455 2.103 1.00 94.25 96 ILE A N 1
ATOM 756 C CA . ILE A 1 96 ? -10.435 6.561 3.207 1.00 94.25 96 ILE A CA 1
ATOM 757 C C . ILE A 1 96 ? -11.477 7.181 4.143 1.00 94.25 96 ILE A C 1
ATOM 759 O O . ILE A 1 96 ? -12.455 6.514 4.481 1.00 94.25 96 ILE A O 1
ATOM 763 N N . ASP A 1 97 ? -11.344 8.467 4.469 1.00 92.50 97 ASP A N 1
ATOM 764 C CA . ASP A 1 97 ? -12.217 9.133 5.437 1.00 92.50 97 ASP A CA 1
ATOM 765 C C . ASP A 1 97 ? -13.650 9.309 4.951 1.00 92.50 97 ASP A C 1
ATOM 767 O O . ASP A 1 97 ? -14.612 8.971 5.647 1.00 92.50 97 ASP A O 1
ATOM 771 N N . HIS A 1 98 ? -13.804 9.730 3.699 1.00 91.25 98 HIS A N 1
ATOM 772 C CA . HIS A 1 98 ? -15.114 9.806 3.072 1.00 91.25 98 HIS A CA 1
ATOM 773 C C . HIS A 1 98 ? -15.769 8.416 2.976 1.00 91.25 98 HIS A C 1
ATOM 775 O O . HIS A 1 98 ? -16.979 8.276 3.170 1.00 91.25 98 HIS A O 1
ATOM 781 N N . LYS A 1 99 ? -14.986 7.362 2.697 1.00 94.62 99 LYS A N 1
ATOM 782 C CA . LYS A 1 99 ? -15.518 5.994 2.623 1.00 94.62 99 LYS A CA 1
ATOM 783 C C . LYS A 1 99 ? -15.924 5.446 3.981 1.00 94.62 99 LYS A C 1
ATOM 785 O O . LYS A 1 99 ? -17.008 4.877 4.065 1.00 94.62 99 LYS A O 1
ATOM 790 N N . LEU A 1 100 ? -15.112 5.626 5.018 1.00 94.44 100 LEU A N 1
ATOM 791 C CA . LEU A 1 100 ? -15.460 5.165 6.360 1.00 94.44 100 LEU A CA 1
ATOM 792 C C . LEU A 1 100 ? -16.637 5.927 6.941 1.00 94.44 100 LEU A C 1
ATOM 794 O O . LEU A 1 100 ? -17.525 5.299 7.495 1.00 94.44 100 LEU A O 1
ATOM 798 N N . THR A 1 101 ? -16.732 7.232 6.696 1.00 92.69 101 THR A N 1
ATOM 799 C CA . THR A 1 101 ? -17.923 8.011 7.053 1.00 92.69 101 THR A CA 1
ATOM 800 C C . THR A 1 101 ? -19.201 7.390 6.480 1.00 92.69 101 THR A C 1
ATOM 802 O O . THR A 1 101 ? -20.195 7.244 7.183 1.00 92.69 101 THR A O 1
ATOM 805 N N . LYS A 1 102 ? -19.171 6.950 5.214 1.00 94.06 102 LYS A N 1
ATOM 806 C CA . LYS A 1 102 ? -20.316 6.277 4.584 1.00 94.06 102 LYS A CA 1
ATOM 807 C C . LYS A 1 102 ? -20.576 4.871 5.146 1.00 94.06 102 LYS A C 1
ATOM 809 O O . LYS A 1 102 ? -21.724 4.451 5.199 1.00 94.06 102 LYS A O 1
ATOM 814 N N . ILE A 1 103 ? -19.525 4.127 5.492 1.00 93.88 103 ILE A N 1
ATOM 815 C CA . ILE A 1 103 ? -19.614 2.740 5.988 1.00 93.88 103 ILE A CA 1
ATOM 816 C C . ILE A 1 103 ? -20.056 2.686 7.455 1.00 93.88 103 ILE A C 1
ATOM 818 O O . ILE A 1 103 ? -20.774 1.767 7.847 1.00 93.88 103 ILE A O 1
ATOM 822 N N . ASP A 1 104 ? -19.592 3.628 8.266 1.00 93.50 104 ASP A N 1
ATOM 823 C CA . ASP A 1 104 ? -19.876 3.704 9.695 1.00 93.50 104 ASP A CA 1
ATOM 824 C C . ASP A 1 104 ? -21.160 4.489 9.976 1.00 93.50 104 ASP A C 1
ATOM 826 O O . ASP A 1 104 ? -21.779 4.286 11.012 1.00 93.50 104 ASP A O 1
ATOM 830 N N . GLY A 1 105 ? -21.568 5.381 9.066 1.00 91.38 105 GLY A N 1
ATOM 831 C CA . GLY A 1 105 ? -22.682 6.303 9.302 1.00 91.38 105 GLY A CA 1
ATOM 832 C C . GLY A 1 105 ? -22.342 7.419 10.294 1.00 91.38 105 GLY A C 1
ATOM 833 O O . GLY A 1 105 ? -23.215 8.203 10.651 1.00 91.38 105 GLY A O 1
ATOM 834 N N . THR A 1 106 ? -21.080 7.510 10.724 1.00 86.38 106 THR A N 1
ATOM 835 C CA . THR A 1 106 ? -20.584 8.475 11.709 1.00 86.38 106 THR A CA 1
ATOM 836 C C . THR A 1 106 ? -19.576 9.439 11.088 1.00 86.38 106 THR A C 1
ATOM 838 O O . THR A 1 106 ? -18.770 9.084 10.216 1.00 86.38 106 THR A O 1
ATOM 841 N N . HIS A 1 107 ? -19.599 10.682 11.568 1.00 83.50 107 HIS A N 1
ATOM 842 C CA . HIS A 1 107 ? -18.690 11.758 11.162 1.00 83.50 107 HIS A CA 1
ATOM 843 C C . HIS A 1 107 ? -17.541 11.967 12.160 1.00 83.50 107 HIS A C 1
ATOM 845 O O . HIS A 1 107 ? -17.061 13.091 12.327 1.00 83.50 107 HIS A O 1
ATOM 851 N N . ASP A 1 108 ? -17.121 10.893 12.823 1.00 82.25 108 ASP A N 1
ATOM 852 C CA . ASP A 1 108 ? -16.154 10.950 13.914 1.00 82.25 108 ASP A CA 1
ATOM 853 C C . ASP A 1 108 ? -14.777 11.425 13.452 1.00 82.25 108 ASP A C 1
ATOM 855 O O . ASP A 1 108 ? -14.357 11.188 12.314 1.00 82.25 108 ASP A O 1
ATOM 859 N N . GLN A 1 109 ? -14.053 12.076 14.365 1.00 85.12 109 GLN A N 1
ATOM 860 C CA . GLN A 1 109 ? -12.677 12.474 14.112 1.00 85.12 109 GLN A CA 1
ATOM 861 C C . GLN A 1 109 ? -11.743 11.269 14.203 1.00 85.12 109 GLN A C 1
ATOM 863 O O . GLN A 1 109 ? -11.399 10.845 15.304 1.00 85.12 109 GLN A O 1
ATOM 868 N N . ARG A 1 110 ? -11.331 10.723 13.055 1.00 89.50 110 ARG A N 1
ATOM 869 C CA . ARG A 1 110 ? -10.518 9.498 12.976 1.00 89.50 110 ARG A CA 1
ATOM 870 C C . ARG A 1 110 ? -9.021 9.790 12.859 1.00 89.50 110 ARG A C 1
ATOM 872 O O . ARG A 1 110 ? -8.610 10.773 12.237 1.00 89.50 110 ARG A O 1
ATOM 879 N N . GLN A 1 111 ? -8.217 8.894 13.423 1.00 89.81 111 GLN A N 1
ATOM 880 C CA . GLN A 1 111 ? -6.761 8.856 13.302 1.00 89.81 111 GLN A CA 1
ATOM 881 C C . GLN A 1 111 ? -6.350 7.664 12.437 1.00 89.81 111 GLN A C 1
ATOM 883 O O . GLN A 1 111 ? -6.603 6.517 12.801 1.00 89.81 111 GLN A O 1
ATOM 888 N N . TYR A 1 112 ? -5.725 7.933 11.295 1.00 90.88 112 TYR A N 1
ATOM 889 C CA . TYR A 1 112 ? -5.332 6.923 10.317 1.00 90.88 112 TYR A CA 1
ATOM 890 C C . TYR A 1 112 ? -3.856 6.580 10.439 1.00 90.88 112 TYR A C 1
ATOM 892 O O . TYR A 1 112 ? -2.997 7.426 10.188 1.00 90.88 112 TYR A O 1
ATOM 900 N N . TYR A 1 113 ? -3.581 5.318 10.749 1.00 91.38 113 TYR A N 1
ATOM 901 C CA . TYR A 1 113 ? -2.236 4.764 10.796 1.00 91.38 113 TYR A CA 1
ATOM 902 C C . TYR A 1 113 ? -2.064 3.747 9.683 1.00 91.38 113 TYR A C 1
ATOM 904 O O . TYR A 1 113 ? -2.787 2.750 9.620 1.00 91.38 113 TYR A O 1
ATOM 912 N N . PHE A 1 114 ? -1.106 3.996 8.797 1.00 93.44 114 PHE A N 1
ATOM 913 C CA . PHE A 1 114 ? -0.865 3.117 7.666 1.00 93.44 114 PHE A CA 1
ATOM 914 C C . PHE A 1 114 ? 0.107 2.008 8.031 1.00 93.44 114 PHE A C 1
ATOM 916 O O . PHE A 1 114 ? 1.096 2.235 8.725 1.00 93.44 114 PHE A O 1
ATOM 923 N N . ILE A 1 115 ? -0.156 0.813 7.518 1.00 94.88 115 ILE A N 1
ATOM 924 C CA . ILE A 1 115 ? 0.762 -0.317 7.589 1.00 94.88 115 ILE A CA 1
ATOM 925 C C . ILE A 1 115 ? 0.896 -0.986 6.232 1.00 94.88 115 ILE A C 1
ATOM 927 O O . ILE A 1 115 ? -0.011 -0.920 5.402 1.00 94.88 115 ILE A O 1
ATOM 931 N N . THR A 1 116 ? 2.025 -1.638 5.990 1.00 96.38 116 THR A N 1
ATOM 932 C CA . THR A 1 116 ? 2.287 -2.304 4.711 1.00 96.38 116 THR A CA 1
ATOM 933 C C . THR A 1 116 ? 3.186 -3.526 4.876 1.00 96.38 116 THR A C 1
ATOM 935 O O . THR A 1 116 ? 3.730 -3.786 5.949 1.00 96.38 116 THR A O 1
ATOM 938 N N . LEU A 1 117 ? 3.348 -4.281 3.794 1.00 95.62 117 LEU A N 1
ATOM 939 C CA . LEU A 1 117 ? 4.381 -5.299 3.661 1.00 95.62 117 LEU A CA 1
ATOM 940 C C . LEU A 1 117 ? 5.241 -5.011 2.444 1.00 95.62 117 LEU A C 1
ATOM 942 O O . LEU A 1 117 ? 4.718 -4.732 1.360 1.00 95.62 117 LEU A O 1
ATOM 946 N N . LEU A 1 118 ? 6.544 -5.180 2.626 1.00 95.50 118 LEU A N 1
ATOM 947 C CA . LEU A 1 118 ? 7.547 -5.126 1.581 1.00 95.50 118 LEU A CA 1
ATOM 948 C C . LEU A 1 118 ? 8.124 -6.517 1.319 1.00 95.50 118 LEU A C 1
ATOM 950 O O . LEU A 1 118 ? 7.935 -7.468 2.080 1.00 95.50 118 LEU A O 1
ATOM 954 N N . ARG A 1 119 ? 8.807 -6.628 0.189 1.00 93.62 119 ARG A N 1
ATOM 955 C CA . ARG A 1 119 ? 9.505 -7.829 -0.256 1.00 93.62 119 ARG A CA 1
ATOM 956 C C . ARG A 1 119 ? 10.731 -7.427 -1.061 1.00 93.62 119 ARG A C 1
ATOM 958 O O . ARG A 1 119 ? 10.708 -6.386 -1.725 1.00 93.62 119 ARG A O 1
ATOM 965 N N . GLU A 1 120 ? 11.755 -8.272 -1.057 1.00 92.44 120 GLU A N 1
ATOM 966 C CA . GLU A 1 120 ? 12.936 -8.129 -1.900 1.00 92.44 120 GLU A CA 1
ATOM 967 C C . GLU A 1 120 ? 12.503 -7.837 -3.358 1.00 92.44 120 GLU A C 1
ATOM 969 O O . GLU A 1 120 ? 11.681 -8.583 -3.922 1.00 92.44 120 GLU A O 1
ATOM 974 N N . PRO A 1 121 ? 12.956 -6.713 -3.953 1.00 90.19 121 PRO A N 1
ATOM 975 C CA . PRO A 1 121 ? 12.399 -6.197 -5.202 1.00 90.19 121 PRO A CA 1
ATOM 976 C C . PRO A 1 121 ? 12.412 -7.187 -6.369 1.00 90.19 121 PRO A C 1
ATOM 978 O O . PRO A 1 121 ? 11.421 -7.256 -7.102 1.00 90.19 121 PRO A O 1
ATOM 981 N N . THR A 1 122 ? 13.475 -7.979 -6.520 1.00 89.19 122 THR A N 1
ATOM 982 C CA . THR A 1 122 ? 13.645 -8.957 -7.605 1.00 89.19 122 THR A CA 1
ATOM 983 C C . THR A 1 122 ? 12.637 -10.092 -7.472 1.00 89.19 122 THR A C 1
ATOM 985 O O . THR A 1 122 ? 11.869 -10.376 -8.393 1.00 89.19 122 THR A O 1
ATOM 988 N N . SER A 1 123 ? 12.553 -10.694 -6.289 1.00 92.75 123 SER A N 1
ATOM 989 C CA . SER A 1 123 ? 11.614 -11.759 -5.940 1.00 92.75 123 SER A CA 1
ATOM 990 C C . SER A 1 123 ? 10.166 -11.303 -6.096 1.00 92.75 123 SER A C 1
ATOM 992 O O . SER A 1 123 ? 9.306 -12.041 -6.590 1.00 92.75 123 SER A O 1
ATOM 994 N N . ARG A 1 124 ? 9.882 -10.059 -5.701 1.00 96.31 124 ARG A N 1
ATOM 995 C CA . ARG A 1 124 ? 8.577 -9.418 -5.865 1.00 96.31 124 ARG A CA 1
ATOM 996 C C . ARG A 1 124 ? 8.233 -9.205 -7.344 1.00 96.31 124 ARG A C 1
ATOM 998 O O . ARG A 1 124 ? 7.115 -9.532 -7.746 1.00 96.31 124 ARG A O 1
ATOM 1005 N N . TYR A 1 125 ? 9.179 -8.717 -8.148 1.00 93.38 125 TYR A N 1
ATOM 1006 C CA . TYR A 1 125 ? 9.014 -8.469 -9.584 1.00 93.38 125 TYR A CA 1
ATOM 1007 C C . TYR A 1 125 ? 8.806 -9.768 -10.374 1.00 93.38 125 TYR A C 1
ATOM 1009 O O . TYR A 1 125 ? 7.832 -9.884 -11.118 1.00 93.38 125 TYR A O 1
ATOM 1017 N N . LEU A 1 126 ? 9.623 -10.798 -10.131 1.00 94.19 126 LEU A N 1
ATOM 1018 C CA . LEU A 1 126 ? 9.456 -12.127 -10.737 1.00 94.19 126 LEU A CA 1
ATOM 1019 C C . LEU A 1 126 ? 8.129 -12.781 -10.329 1.00 94.19 126 LEU A C 1
ATOM 1021 O O . LEU A 1 126 ? 7.441 -13.388 -11.152 1.00 94.19 126 LEU A O 1
ATOM 1025 N N . SER A 1 127 ? 7.720 -12.627 -9.066 1.00 95.19 127 SER A N 1
ATOM 1026 C CA . SER A 1 127 ? 6.412 -13.101 -8.602 1.00 95.19 127 SER A CA 1
ATOM 1027 C C . SER A 1 127 ? 5.253 -12.385 -9.301 1.00 95.19 127 SER A C 1
ATOM 1029 O O . SER A 1 127 ? 4.200 -12.992 -9.518 1.00 95.19 127 SER A O 1
ATOM 1031 N N . GLU A 1 128 ? 5.425 -11.109 -9.650 1.00 95.50 128 GLU A N 1
ATOM 1032 C CA . GLU A 1 128 ? 4.452 -10.343 -10.426 1.00 95.50 128 GLU A CA 1
ATOM 1033 C C . GLU A 1 128 ? 4.368 -10.841 -11.860 1.00 95.50 128 GLU A C 1
ATOM 1035 O O . GLU A 1 128 ? 3.269 -11.191 -12.287 1.00 95.50 128 GLU A O 1
ATOM 1040 N N . TRP A 1 129 ? 5.504 -10.985 -12.544 1.00 93.62 129 TRP A N 1
ATOM 1041 C CA . TRP A 1 129 ? 5.568 -11.561 -13.887 1.00 93.62 129 TRP A CA 1
ATOM 1042 C C . TRP A 1 129 ? 4.851 -12.914 -13.962 1.00 93.62 129 TRP A C 1
ATOM 1044 O O . TRP A 1 129 ? 3.961 -13.102 -14.789 1.00 93.62 129 TRP A O 1
ATOM 1054 N N . LEU A 1 130 ? 5.153 -13.839 -13.043 1.00 92.50 130 LEU A N 1
ATOM 1055 C CA . LEU A 1 130 ? 4.496 -15.149 -12.997 1.00 92.50 130 LEU A CA 1
ATOM 1056 C C . LEU A 1 130 ? 2.978 -15.051 -12.792 1.00 92.50 130 LEU A C 1
ATOM 1058 O O . LEU A 1 130 ? 2.242 -15.931 -13.240 1.00 92.50 130 LEU A O 1
ATOM 1062 N N . HIS A 1 131 ? 2.498 -14.012 -12.104 1.00 91.31 131 HIS A N 1
ATOM 1063 C CA . HIS A 1 131 ? 1.069 -13.787 -11.904 1.00 91.31 131 HIS A CA 1
ATOM 1064 C C . HIS A 1 131 ? 0.413 -13.187 -13.152 1.00 91.31 131 HIS A C 1
ATOM 1066 O O . HIS A 1 131 ? -0.668 -13.629 -13.537 1.00 91.31 131 HIS A O 1
ATOM 1072 N N . VAL A 1 132 ? 1.085 -12.240 -13.810 1.00 89.19 132 VAL A N 1
ATOM 1073 C CA . VAL A 1 132 ? 0.646 -11.646 -15.080 1.00 89.19 132 VAL A CA 1
ATOM 1074 C C . VAL A 1 132 ? 0.579 -12.714 -16.167 1.00 89.19 132 VAL A C 1
ATOM 1076 O O . VAL A 1 132 ? -0.445 -12.850 -16.827 1.00 89.19 132 VAL A O 1
ATOM 1079 N N . ARG A 1 133 ? 1.583 -13.594 -16.253 1.00 86.88 133 ARG A N 1
ATOM 1080 C CA . ARG A 1 133 ? 1.591 -14.758 -17.155 1.00 86.88 133 ARG A CA 1
ATOM 1081 C C . ARG A 1 133 ? 0.392 -15.695 -16.960 1.00 86.88 133 ARG A C 1
ATOM 1083 O O . ARG A 1 133 ? 0.012 -16.420 -17.872 1.00 86.88 133 ARG A O 1
ATOM 1090 N N . ARG A 1 134 ? -0.237 -15.681 -15.780 1.00 85.94 134 ARG A N 1
ATOM 1091 C CA . ARG A 1 134 ? -1.455 -16.450 -15.456 1.00 85.94 134 ARG A CA 1
ATOM 1092 C C . ARG A 1 134 ? -2.757 -15.650 -15.622 1.00 85.94 134 ARG A C 1
ATOM 1094 O O . ARG A 1 134 ? -3.809 -16.158 -15.243 1.00 85.94 134 ARG A O 1
ATOM 1101 N N . GLY A 1 135 ? -2.690 -14.425 -16.147 1.00 82.50 135 GLY A N 1
ATOM 1102 C CA . GLY A 1 135 ? -3.858 -13.595 -16.460 1.00 82.50 135 GLY A CA 1
ATOM 1103 C C . GLY A 1 135 ? -4.082 -12.391 -15.545 1.00 82.50 135 GLY A C 1
ATOM 1104 O O . GLY A 1 135 ? -5.085 -11.700 -15.701 1.00 82.50 135 GLY A O 1
ATOM 1105 N N . ALA A 1 136 ? -3.198 -12.112 -14.581 1.00 85.62 136 ALA A N 1
ATOM 1106 C CA . ALA A 1 136 ? -3.366 -10.937 -13.727 1.00 85.62 136 ALA A CA 1
ATOM 1107 C C . ALA A 1 136 ? -3.054 -9.638 -14.489 1.00 85.62 136 ALA A C 1
ATOM 1109 O O . ALA A 1 136 ? -1.972 -9.486 -15.045 1.00 85.62 136 ALA A O 1
ATOM 1110 N N . THR A 1 137 ? -3.978 -8.678 -14.463 1.00 82.75 137 THR A N 1
ATOM 1111 C CA . THR A 1 137 ? -3.788 -7.348 -15.076 1.00 82.75 137 THR A CA 1
ATOM 1112 C C . THR A 1 137 ? -3.923 -6.207 -14.072 1.00 82.75 137 THR A C 1
ATOM 1114 O O . THR A 1 137 ? -3.319 -5.154 -14.244 1.00 82.75 137 THR A O 1
ATOM 1117 N N . TRP A 1 138 ? -4.728 -6.410 -13.022 1.00 86.06 138 TRP A N 1
ATOM 1118 C CA . TRP A 1 138 ? -5.183 -5.364 -12.097 1.00 86.06 138 TRP A CA 1
ATOM 1119 C C . TRP A 1 138 ? -5.801 -4.151 -12.799 1.00 86.06 138 TRP A C 1
ATOM 1121 O O . TRP A 1 138 ? -5.735 -3.043 -12.275 1.00 86.06 138 TRP A O 1
ATOM 1131 N N . SER A 1 139 ? -6.454 -4.348 -13.948 1.00 79.06 139 SER A N 1
ATOM 1132 C CA . SER A 1 139 ? -6.971 -3.229 -14.745 1.00 79.06 139 SER A CA 1
ATOM 1133 C C . SER A 1 139 ? -8.086 -2.412 -14.083 1.00 79.06 139 SER A C 1
ATOM 1135 O O . SER A 1 139 ? -8.422 -1.335 -14.558 1.00 79.06 139 SER A O 1
ATOM 1137 N N . GLY A 1 140 ? -8.641 -2.894 -12.967 1.00 78.50 140 GLY A N 1
ATOM 1138 C CA . GLY A 1 140 ? -9.561 -2.136 -12.114 1.00 78.50 140 GLY A CA 1
ATOM 1139 C C . GLY A 1 140 ? -8.888 -1.169 -11.126 1.00 78.50 140 GLY A C 1
ATOM 1140 O O . GLY A 1 140 ? -9.593 -0.579 -10.303 1.00 78.50 140 GLY A O 1
ATOM 1141 N N . ALA A 1 141 ? -7.555 -1.045 -11.133 1.00 86.38 141 ALA A N 1
ATOM 1142 C CA . ALA A 1 141 ? -6.848 -0.019 -10.366 1.00 86.38 141 ALA A CA 1
ATOM 1143 C C . ALA A 1 141 ? -7.248 1.373 -10.877 1.00 86.38 141 ALA A C 1
ATOM 1145 O O . ALA A 1 141 ? -7.376 1.579 -12.082 1.00 86.38 141 ALA A O 1
ATOM 1146 N N . ARG A 1 142 ? -7.495 2.318 -9.963 1.00 85.38 142 ARG A N 1
ATOM 1147 C CA . ARG A 1 142 ? -7.975 3.658 -10.335 1.00 85.38 142 ARG A CA 1
ATOM 1148 C C . ARG A 1 142 ? -6.831 4.595 -10.699 1.00 85.38 142 ARG A C 1
ATOM 1150 O O . ARG A 1 142 ? -7.028 5.427 -11.579 1.00 85.38 142 ARG A O 1
ATOM 1157 N N . LEU A 1 143 ? -5.683 4.453 -10.030 1.00 86.25 143 LEU A N 1
ATOM 1158 C CA . LEU A 1 143 ? -4.521 5.329 -10.185 1.00 86.25 143 LEU A CA 1
ATOM 1159 C C . LEU A 1 143 ? -4.910 6.807 -9.998 1.00 86.25 143 LEU A C 1
ATOM 1161 O O . LEU A 1 143 ? -4.457 7.677 -10.736 1.00 86.25 143 LEU A O 1
ATOM 1165 N N . SER A 1 144 ? -5.827 7.092 -9.065 1.00 86.94 144 SER A N 1
ATOM 1166 C CA . SER A 1 144 ? -6.271 8.466 -8.808 1.00 86.94 144 SER A CA 1
ATOM 1167 C C . SER A 1 144 ? -5.214 9.274 -8.061 1.00 86.94 144 SER A C 1
ATOM 1169 O O . SER A 1 144 ? -4.491 8.742 -7.226 1.00 86.94 144 SER A O 1
ATOM 1171 N N . CYS A 1 145 ? -5.135 10.566 -8.361 1.00 88.06 145 CYS A N 1
ATOM 1172 C CA . CYS A 1 145 ? -4.228 11.498 -7.702 1.00 88.06 145 CYS A CA 1
ATOM 1173 C C . CYS A 1 145 ? -4.771 12.924 -7.834 1.00 88.06 145 CYS A C 1
ATOM 1175 O O . CYS A 1 145 ? -5.276 13.301 -8.894 1.00 88.06 145 CYS A O 1
ATOM 1177 N N . SER A 1 146 ? -4.682 13.718 -6.766 1.00 87.56 146 SER A N 1
ATOM 1178 C CA . SER A 1 146 ? -5.169 15.102 -6.706 1.00 87.56 146 SER A CA 1
ATOM 1179 C C . SER A 1 146 ? -6.660 15.222 -7.039 1.00 87.56 146 SER A C 1
ATOM 1181 O O . SER A 1 146 ? -7.084 16.124 -7.762 1.00 87.56 146 SER A O 1
ATOM 1183 N N . GLY A 1 147 ? -7.470 14.271 -6.554 1.00 81.69 147 GLY A N 1
ATOM 1184 C CA . GLY A 1 147 ? -8.916 14.216 -6.807 1.00 81.69 147 GLY A CA 1
ATOM 1185 C C . GLY A 1 147 ? -9.306 13.869 -8.250 1.00 81.69 147 GLY A C 1
ATOM 1186 O O . GLY A 1 147 ? -10.490 13.680 -8.539 1.00 81.69 147 GLY A O 1
ATOM 1187 N N . GLN A 1 148 ? -8.334 13.734 -9.152 1.00 77.62 148 GLN A N 1
ATOM 1188 C CA . GLN A 1 148 ? -8.559 13.306 -10.521 1.00 77.62 148 GLN A CA 1
ATOM 1189 C C . GLN A 1 148 ? -8.402 11.793 -10.594 1.00 77.62 148 GLN A C 1
ATOM 1191 O O . GLN A 1 148 ? -7.403 11.215 -10.158 1.00 77.62 148 GLN A O 1
ATOM 1196 N N . ARG A 1 149 ? -9.400 11.122 -11.175 1.00 68.00 149 ARG A N 1
ATOM 1197 C CA . ARG A 1 149 ? -9.135 9.799 -11.731 1.00 68.00 149 ARG A CA 1
ATOM 1198 C C . ARG A 1 149 ? -8.282 10.028 -12.952 1.00 68.00 149 ARG A C 1
ATOM 1200 O O . ARG A 1 149 ? -8.676 10.794 -13.828 1.00 68.00 149 ARG A O 1
ATOM 1207 N N . ILE A 1 150 ? -7.163 9.331 -13.021 1.00 61.06 150 ILE A N 1
ATOM 1208 C CA . ILE A 1 150 ? -6.473 9.204 -14.283 1.00 61.06 150 ILE A CA 1
ATOM 1209 C C . ILE A 1 150 ? -7.406 8.397 -15.188 1.00 61.06 150 ILE A C 1
ATOM 1211 O O . ILE A 1 150 ? -7.451 7.170 -15.149 1.00 61.06 150 ILE A O 1
ATOM 1215 N N . SER A 1 151 ? -8.189 9.093 -16.017 1.00 46.25 151 SER A N 1
ATOM 1216 C CA . SER A 1 151 ? -8.337 8.635 -17.390 1.00 46.25 151 SER A CA 1
ATOM 1217 C C . SER A 1 151 ? -6.904 8.503 -17.865 1.00 46.25 151 SER A C 1
ATOM 1219 O O . SER A 1 151 ? -6.225 9.528 -17.945 1.00 46.25 151 SER A O 1
ATOM 1221 N N . ILE A 1 152 ? -6.426 7.259 -17.987 1.00 50.94 152 ILE A N 1
ATOM 1222 C CA . ILE A 1 152 ? -5.154 6.885 -18.614 1.00 50.94 152 ILE A CA 1
ATOM 1223 C C . ILE A 1 152 ? -4.803 8.017 -19.573 1.00 50.94 152 ILE A C 1
ATOM 1225 O O . ILE A 1 152 ? -5.569 8.222 -20.520 1.00 50.94 152 ILE A O 1
ATOM 1229 N N . PRO A 1 153 ? -3.802 8.871 -19.274 1.00 44.00 153 PRO A N 1
ATOM 1230 C CA . PRO A 1 153 ? -3.597 10.017 -20.128 1.00 44.00 153 PRO A CA 1
ATOM 1231 C C . PRO A 1 153 ? -3.269 9.434 -21.502 1.00 44.00 153 PRO A C 1
ATOM 1233 O O . PRO A 1 153 ? -2.774 8.305 -21.585 1.00 44.00 153 PRO A O 1
ATOM 1236 N N . ARG A 1 154 ? -3.449 10.194 -22.583 1.00 49.91 154 ARG A N 1
ATOM 1237 C CA . ARG A 1 154 ? -2.950 9.783 -23.911 1.00 49.91 154 ARG A CA 1
ATOM 1238 C C . ARG A 1 154 ? -1.472 9.322 -23.889 1.00 49.91 154 ARG A C 1
ATOM 1240 O O . ARG A 1 154 ? -1.018 8.701 -24.841 1.00 49.91 154 ARG A O 1
ATOM 1247 N N . THR A 1 155 ? -0.735 9.611 -22.809 1.00 53.62 155 THR A N 1
ATOM 1248 C CA . THR A 1 155 ? 0.655 9.227 -22.549 1.00 53.62 155 THR A CA 1
ATOM 1249 C C . THR A 1 155 ? 0.871 7.889 -21.817 1.00 53.62 155 THR A C 1
ATOM 1251 O O . THR A 1 155 ? 1.964 7.344 -21.950 1.00 53.62 155 THR A O 1
ATOM 1254 N N . TYR A 1 156 ? -0.090 7.320 -21.065 1.00 70.19 156 TYR A N 1
ATOM 1255 C CA . TYR A 1 156 ? 0.088 5.972 -20.491 1.00 70.19 156 TYR A CA 1
ATOM 1256 C C . TYR A 1 156 ? -0.381 4.920 -21.489 1.00 70.19 156 TYR A C 1
ATOM 1258 O O . TYR A 1 156 ? -1.573 4.684 -21.660 1.00 70.19 156 TYR A O 1
ATOM 1266 N N . GLN A 1 157 ? 0.578 4.264 -22.133 1.00 73.12 157 GLN A N 1
ATOM 1267 C CA . GLN A 1 157 ? 0.312 3.098 -22.961 1.00 73.12 157 GLN A CA 1
ATOM 1268 C C . GLN A 1 157 ? 0.549 1.835 -22.127 1.00 73.12 157 GLN A C 1
ATOM 1270 O O . GLN A 1 157 ? 1.670 1.621 -21.654 1.00 73.12 157 GLN A O 1
ATOM 1275 N N . PRO A 1 158 ? -0.483 1.000 -21.909 1.00 76.50 158 PRO A N 1
ATOM 1276 C CA . PRO A 1 158 ? -0.292 -0.322 -21.334 1.00 76.50 158 PRO A CA 1
ATOM 1277 C C . PRO A 1 158 ? 0.735 -1.119 -22.139 1.00 76.50 158 PRO A C 1
ATOM 1279 O O . PRO A 1 158 ? 0.824 -0.973 -23.357 1.00 76.50 158 PRO A O 1
ATOM 1282 N N . CYS A 1 159 ? 1.475 -2.003 -21.471 1.00 83.94 159 CYS A N 1
ATOM 1283 C CA . CYS A 1 159 ? 2.352 -2.937 -22.170 1.00 83.94 159 CYS A CA 1
ATOM 1284 C C . CYS A 1 159 ? 1.567 -3.751 -23.210 1.00 83.94 159 CYS A C 1
ATOM 1286 O O . CYS A 1 159 ? 0.443 -4.175 -22.941 1.00 83.94 159 CYS A O 1
ATOM 1288 N N . SER A 1 160 ? 2.183 -4.013 -24.363 1.00 77.56 160 SER A N 1
ATOM 1289 C CA . SER A 1 160 ? 1.559 -4.671 -25.524 1.00 77.56 160 SER A CA 1
ATOM 1290 C C . SER A 1 160 ? 0.955 -6.047 -25.227 1.00 77.56 160 SER A C 1
ATOM 1292 O O . SER A 1 160 ? 0.014 -6.469 -25.892 1.00 77.56 160 SER A O 1
ATOM 1294 N N . PHE A 1 161 ? 1.460 -6.743 -24.207 1.00 78.88 161 PHE A N 1
ATOM 1295 C CA . PHE A 1 161 ? 0.943 -8.040 -23.769 1.00 78.88 161 PHE A CA 1
ATOM 1296 C C . PHE A 1 161 ? -0.360 -7.955 -22.954 1.00 78.88 161 PHE A C 1
ATOM 1298 O O . PHE A 1 161 ? -0.922 -8.990 -22.589 1.00 78.88 161 PHE A O 1
ATOM 1305 N N . PHE A 1 162 ? -0.846 -6.754 -22.631 1.00 77.31 162 PHE A N 1
ATOM 1306 C CA . PHE A 1 162 ? -2.148 -6.579 -22.001 1.00 77.31 162 PHE A CA 1
ATOM 1307 C C . PHE A 1 162 ? -3.257 -6.460 -23.053 1.00 77.31 162 PHE A C 1
ATOM 1309 O O . PHE A 1 162 ? -3.146 -5.650 -23.973 1.00 77.31 162 PHE A O 1
ATOM 1316 N N . PRO A 1 163 ? -4.370 -7.201 -22.908 1.00 67.81 163 PRO A N 1
ATOM 1317 C CA . PRO A 1 163 ? -5.490 -7.083 -23.828 1.00 67.81 163 PRO A CA 1
ATOM 1318 C C . PRO A 1 163 ? -6.181 -5.732 -23.630 1.00 67.81 163 PRO A C 1
ATOM 1320 O O . PRO A 1 163 ? -6.646 -5.413 -22.532 1.00 67.81 163 PRO A O 1
ATOM 1323 N N . VAL A 1 164 ? -6.291 -4.949 -24.697 1.00 68.94 164 VAL A N 1
ATOM 1324 C CA . VAL A 1 164 ? -6.952 -3.640 -24.691 1.00 68.94 164 VAL A CA 1
ATOM 1325 C C . VAL A 1 164 ? -8.254 -3.681 -25.492 1.00 68.94 164 VAL A C 1
ATOM 1327 O O . VAL A 1 164 ? -8.397 -4.463 -26.430 1.00 68.94 164 VAL A O 1
ATOM 1330 N N . SER A 1 165 ? -9.247 -2.875 -25.120 1.00 62.09 165 SER A N 1
ATOM 1331 C CA . SER A 1 165 ? -10.473 -2.697 -25.911 1.00 62.09 165 SER A CA 1
ATOM 1332 C C . SER A 1 165 ? -10.859 -1.224 -26.013 1.00 62.09 165 SER A C 1
ATOM 1334 O O . SER A 1 165 ? -10.626 -0.491 -25.048 1.00 62.09 165 SER A O 1
ATOM 1336 N N . PRO A 1 166 ? -11.451 -0.790 -27.143 1.00 61.78 166 PRO A N 1
ATOM 1337 C CA . PRO A 1 166 ? -11.922 0.582 -27.308 1.00 61.78 166 PRO A CA 1
ATOM 1338 C C . PRO A 1 166 ? -12.946 0.955 -26.231 1.00 61.78 166 PRO A C 1
ATOM 1340 O O . PRO A 1 166 ? -13.819 0.151 -25.889 1.00 61.78 166 PRO A O 1
ATOM 1343 N N . LEU A 1 167 ? -12.854 2.172 -25.697 1.00 61.19 167 LEU A N 1
ATOM 1344 C CA . LEU A 1 167 ? -13.855 2.707 -24.773 1.00 61.19 167 LEU A CA 1
ATOM 1345 C C . LEU A 1 167 ? -15.151 3.081 -25.526 1.00 61.19 167 LEU A C 1
ATOM 1347 O O . LEU A 1 167 ? -15.074 3.756 -26.557 1.00 61.19 167 LEU A O 1
ATOM 1351 N N . PRO A 1 168 ? -16.349 2.699 -25.029 1.00 50.59 168 PRO A N 1
ATOM 1352 C CA . PRO A 1 168 ? -17.612 3.117 -25.635 1.00 50.59 168 PRO A CA 1
ATOM 1353 C C . PRO A 1 168 ? -17.718 4.649 -25.639 1.00 50.59 168 PRO A C 1
ATOM 1355 O O . PRO A 1 168 ? -17.525 5.277 -24.600 1.00 50.59 168 PRO A O 1
ATOM 1358 N N . ASN A 1 169 ? -18.042 5.240 -26.793 1.00 54.53 169 ASN A N 1
ATOM 1359 C CA . ASN A 1 169 ? -18.212 6.686 -27.015 1.00 54.53 169 ASN A CA 1
ATOM 1360 C C . ASN A 1 169 ? -16.942 7.561 -26.915 1.00 54.53 169 ASN A C 1
ATOM 1362 O O . ASN A 1 169 ? -17.064 8.787 -26.857 1.00 54.53 169 ASN A O 1
ATOM 1366 N N . SER A 1 170 ? -15.730 6.990 -26.944 1.00 55.59 170 SER A N 1
ATOM 1367 C CA . SER A 1 170 ? -14.514 7.807 -27.071 1.00 55.59 170 SER A CA 1
ATOM 1368 C C . SER A 1 170 ? -14.375 8.333 -28.502 1.00 55.59 170 SER A C 1
ATOM 1370 O O . SER A 1 170 ? -14.211 7.564 -29.448 1.00 55.59 170 SER A O 1
ATOM 1372 N N . LYS A 1 171 ? -14.408 9.661 -28.672 1.00 52.09 171 LYS A N 1
ATOM 1373 C CA . LYS A 1 171 ? -14.090 10.323 -29.951 1.00 52.09 171 LYS A CA 1
ATOM 1374 C C . LYS A 1 171 ? -12.585 10.297 -30.265 1.00 52.09 171 LYS A C 1
ATOM 1376 O O . LYS A 1 171 ? -12.173 10.806 -31.302 1.00 52.09 171 LYS A O 1
ATOM 1381 N N . THR A 1 172 ? -11.753 9.748 -29.374 1.00 51.66 172 THR A N 1
ATOM 1382 C CA . THR A 1 172 ? -10.294 9.880 -29.430 1.00 51.66 172 THR A CA 1
ATOM 1383 C C . THR A 1 172 ? -9.588 8.619 -28.947 1.00 51.66 172 THR A C 1
ATOM 1385 O O . THR A 1 172 ? -9.141 8.616 -27.817 1.00 51.66 172 THR A O 1
ATOM 1388 N N . GLY A 1 173 ? -9.446 7.576 -29.775 1.00 53.06 173 GLY A N 1
ATOM 1389 C CA . GLY A 1 173 ? -8.410 6.524 -29.653 1.00 53.06 173 GLY A CA 1
ATOM 1390 C C . GLY A 1 173 ? -8.103 5.926 -28.264 1.00 53.06 173 GLY A C 1
ATOM 1391 O O . GLY A 1 173 ? -7.004 5.416 -28.067 1.00 53.06 173 GLY A O 1
ATOM 1392 N N . GLU A 1 174 ? -9.011 6.016 -27.293 1.00 55.84 174 GLU A N 1
ATOM 1393 C CA . GLU A 1 174 ? -8.777 5.602 -25.914 1.00 55.84 174 GLU A CA 1
ATOM 1394 C C . GLU A 1 174 ? -9.147 4.132 -25.757 1.00 55.84 174 GLU A C 1
ATOM 1396 O O . GLU A 1 174 ? -10.240 3.688 -26.130 1.00 55.84 174 GLU A O 1
ATOM 1401 N N . TYR A 1 175 ? -8.239 3.381 -25.143 1.00 57.12 175 TYR A N 1
ATOM 1402 C CA . TYR A 1 175 ? -8.416 1.965 -24.875 1.00 57.12 175 TYR A CA 1
ATOM 1403 C C . TYR A 1 175 ? -8.349 1.689 -23.373 1.00 57.12 175 TYR A C 1
ATOM 1405 O O . TYR A 1 175 ? -7.547 2.280 -22.650 1.00 57.12 175 TYR A O 1
ATOM 1413 N N . ALA A 1 176 ? -9.166 0.752 -22.899 1.00 60.66 176 ALA A N 1
ATOM 1414 C CA . ALA A 1 176 ? -9.100 0.237 -21.537 1.00 60.66 176 ALA A CA 1
ATOM 1415 C C . ALA A 1 176 ? -8.458 -1.155 -21.527 1.00 60.66 176 ALA A C 1
ATOM 1417 O O . ALA A 1 176 ? -8.784 -2.000 -22.365 1.00 60.66 176 ALA A O 1
ATOM 1418 N N . ILE A 1 177 ? -7.587 -1.425 -20.548 1.00 62.94 177 ILE A N 1
ATOM 1419 C CA . ILE A 1 177 ? -7.084 -2.783 -20.311 1.00 62.94 177 ILE A CA 1
ATOM 1420 C C . ILE A 1 177 ? -8.263 -3.643 -19.856 1.00 62.94 177 ILE A C 1
ATOM 1422 O O . ILE A 1 177 ? -8.875 -3.407 -18.808 1.00 62.94 177 ILE A O 1
ATOM 1426 N N . THR A 1 178 ? -8.589 -4.670 -20.627 1.00 59.88 178 THR A N 1
ATOM 1427 C CA . THR A 1 178 ? -9.698 -5.550 -20.284 1.00 59.88 178 THR A CA 1
ATOM 1428 C C . THR A 1 178 ? -9.259 -6.612 -19.287 1.00 59.88 178 THR A C 1
ATOM 1430 O O . THR A 1 178 ? -8.238 -7.274 -19.428 1.00 59.88 178 THR A O 1
ATOM 1433 N N . SER A 1 179 ? -10.072 -6.783 -18.245 1.00 51.50 179 SER A N 1
ATOM 1434 C CA . SER A 1 179 ? -10.024 -7.955 -17.364 1.00 51.50 179 SER A CA 1
ATOM 1435 C C . SER A 1 179 ? -10.854 -9.114 -17.930 1.00 51.50 179 SER A C 1
ATOM 1437 O O . SER A 1 179 ? -11.104 -10.083 -17.214 1.00 51.50 179 SER A O 1
ATOM 1439 N N . ARG A 1 180 ? -11.353 -9.012 -19.178 1.00 45.97 180 ARG A N 1
ATOM 1440 C CA . ARG A 1 180 ? -12.141 -10.089 -19.776 1.00 45.97 180 ARG A CA 1
ATOM 1441 C C . ARG A 1 180 ? -11.220 -11.290 -19.905 1.00 45.97 180 ARG A C 1
ATOM 1443 O O . ARG A 1 180 ? -10.343 -11.333 -20.761 1.00 45.97 180 ARG A 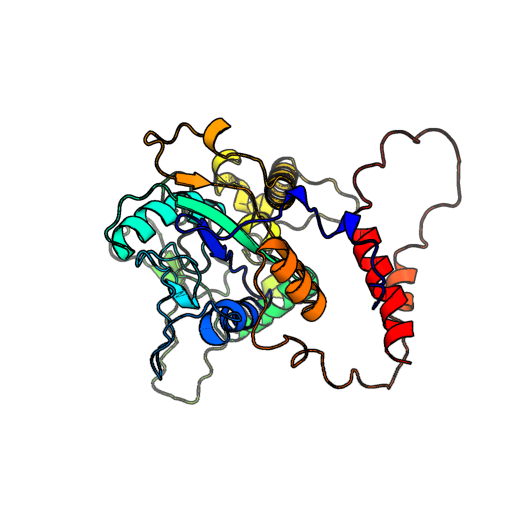O 1
ATOM 1450 N N . HIS A 1 181 ? -11.467 -12.273 -19.043 1.00 40.53 181 HIS A N 1
ATOM 1451 C CA . HIS A 1 181 ? -11.309 -13.665 -19.406 1.00 40.53 181 HIS A CA 1
ATOM 1452 C C . HIS A 1 181 ? -11.703 -13.782 -20.878 1.00 40.53 181 HIS A C 1
ATOM 1454 O O . HIS A 1 181 ? -12.826 -13.419 -21.239 1.00 40.53 181 HIS A O 1
ATOM 1460 N N . PHE A 1 182 ? -10.794 -14.268 -21.717 1.00 40.50 182 PHE A N 1
ATOM 1461 C CA . PHE A 1 182 ? -11.212 -15.004 -22.894 1.00 40.50 182 PHE A CA 1
ATOM 1462 C C . PHE A 1 182 ? -12.082 -16.149 -22.369 1.00 40.50 182 PHE A C 1
ATOM 1464 O O . PHE A 1 182 ? -11.598 -17.234 -22.072 1.00 40.50 182 PHE A O 1
ATOM 1471 N N . LEU A 1 183 ? -13.372 -15.881 -22.168 1.00 38.81 183 LEU A N 1
ATOM 1472 C CA . LEU A 1 183 ? -14.393 -16.904 -22.126 1.00 38.81 183 LEU A CA 1
ATOM 1473 C C . LEU A 1 183 ? -14.548 -17.353 -23.577 1.00 38.81 183 LEU A C 1
ATOM 1475 O O . LEU A 1 183 ? -15.540 -17.060 -24.236 1.00 38.81 183 LEU A O 1
ATOM 1479 N N . SER A 1 184 ? -13.540 -18.080 -24.069 1.00 36.50 184 SER A N 1
ATOM 1480 C CA . SER A 1 184 ? -13.903 -19.259 -24.832 1.00 36.50 184 SER A CA 1
ATOM 1481 C C . SER A 1 184 ? -14.835 -20.060 -23.919 1.00 36.50 184 SER A C 1
ATOM 1483 O O . SER A 1 184 ? -14.564 -20.223 -22.726 1.00 36.50 184 SER A O 1
ATOM 1485 N N . LYS A 1 185 ? -15.963 -20.522 -24.458 1.00 42.38 185 LYS A N 1
ATOM 1486 C CA . LYS A 1 185 ? -16.855 -21.468 -23.773 1.00 42.38 185 LYS A CA 1
ATOM 1487 C C . LYS A 1 185 ? -16.138 -22.780 -23.400 1.00 42.38 185 LYS A C 1
ATOM 1489 O O . LYS A 1 185 ? -16.714 -23.591 -22.676 1.00 42.38 185 LYS A O 1
ATOM 1494 N N . ASP A 1 186 ? -14.887 -22.964 -23.818 1.00 39.06 186 ASP A N 1
ATOM 1495 C CA . ASP A 1 186 ? -14.051 -24.099 -23.466 1.00 39.06 186 ASP A CA 1
ATOM 1496 C C . ASP A 1 186 ? -13.378 -23.910 -22.105 1.00 39.06 186 ASP A C 1
ATOM 1498 O O . ASP A 1 186 ? -12.437 -23.133 -21.933 1.00 39.06 186 ASP A O 1
ATOM 1502 N N . ARG A 1 187 ? -13.791 -24.731 -21.133 1.00 44.62 187 ARG A N 1
ATOM 1503 C CA . ARG A 1 187 ? -13.174 -24.838 -19.795 1.00 44.62 187 ARG A CA 1
ATOM 1504 C C . ARG A 1 187 ? -11.698 -25.281 -19.815 1.00 44.62 187 ARG A C 1
ATOM 1506 O O . ARG A 1 187 ? -11.078 -25.329 -18.757 1.00 44.62 187 ARG A O 1
ATOM 1513 N N . ASN A 1 188 ? -11.136 -25.575 -20.991 1.00 44.88 188 ASN A N 1
ATOM 1514 C CA . ASN A 1 188 ? -9.779 -26.091 -21.176 1.00 44.88 188 ASN A CA 1
ATOM 1515 C C . ASN A 1 188 ? -8.758 -25.049 -21.670 1.00 44.88 188 ASN A C 1
ATOM 1517 O O . ASN A 1 188 ? -7.565 -25.348 -21.697 1.00 44.88 188 ASN A O 1
ATOM 1521 N N . VAL A 1 189 ? -9.168 -23.820 -22.012 1.00 45.25 189 VAL A N 1
ATOM 1522 C CA . VAL A 1 189 ? -8.225 -22.764 -22.425 1.00 45.25 189 VAL A CA 1
ATOM 1523 C C . VAL A 1 189 ? -7.859 -21.911 -21.211 1.00 45.25 189 VAL A C 1
ATOM 1525 O O . VAL A 1 189 ? -8.612 -21.057 -20.749 1.00 45.25 189 VAL A O 1
ATOM 1528 N N . SER A 1 190 ? -6.685 -22.186 -20.642 1.00 49.09 190 SER A N 1
ATOM 1529 C CA . SER A 1 190 ? -6.147 -21.453 -19.494 1.00 49.09 190 SER A CA 1
ATOM 1530 C C . SER A 1 190 ? -6.003 -19.962 -19.828 1.00 49.09 190 SER A C 1
ATOM 1532 O O . SER A 1 190 ? -5.455 -19.618 -20.870 1.00 49.09 190 SER A O 1
ATOM 1534 N N . SER A 1 191 ? -6.442 -19.090 -18.914 1.00 56.06 191 SER A N 1
ATOM 1535 C CA . SER A 1 191 ? -6.352 -17.619 -18.942 1.00 56.06 191 SER A CA 1
ATOM 1536 C C . SER A 1 191 ? -4.909 -17.082 -18.897 1.00 56.06 191 SER A C 1
ATOM 1538 O O . SER A 1 191 ? -4.585 -16.207 -18.097 1.00 56.06 191 SER A O 1
ATOM 1540 N N . ARG A 1 192 ? -3.997 -17.657 -19.679 1.00 61.78 192 ARG A N 1
ATOM 1541 C CA . ARG A 1 192 ? -2.573 -17.326 -19.680 1.00 61.78 192 ARG A CA 1
ATOM 1542 C C . ARG A 1 192 ? -2.323 -16.184 -20.651 1.00 61.78 192 ARG A C 1
ATOM 1544 O O . ARG A 1 192 ? -2.669 -16.284 -21.823 1.00 61.78 192 ARG A O 1
ATOM 1551 N N . LEU A 1 193 ? -1.676 -15.129 -20.166 1.00 70.69 193 LEU A N 1
ATOM 1552 C CA . LEU A 1 193 ? -1.030 -14.164 -21.048 1.00 70.69 193 LEU A CA 1
ATOM 1553 C C . LEU A 1 193 ? 0.295 -14.794 -21.474 1.00 70.69 193 LEU A C 1
ATOM 1555 O O . LEU A 1 193 ? 1.098 -15.172 -20.617 1.00 70.69 193 LEU A O 1
ATOM 1559 N N . ASN A 1 194 ? 0.516 -14.947 -22.778 1.00 74.62 194 ASN A N 1
ATOM 1560 C CA . ASN A 1 194 ? 1.762 -15.487 -23.319 1.00 74.62 194 ASN A CA 1
ATOM 1561 C C . ASN A 1 194 ? 2.883 -14.430 -23.259 1.00 74.62 194 ASN A C 1
ATOM 1563 O O . ASN A 1 194 ? 3.373 -13.977 -24.284 1.00 74.62 194 ASN A O 1
ATOM 1567 N N . VAL A 1 195 ? 3.223 -13.981 -22.048 1.00 85.31 195 VAL A N 1
ATOM 1568 C CA . VAL A 1 195 ? 4.248 -12.962 -21.792 1.00 85.31 195 VAL A CA 1
ATOM 1569 C C . VAL A 1 195 ? 5.541 -13.632 -21.335 1.00 85.31 195 VAL A C 1
ATOM 1571 O O . VAL A 1 195 ? 5.590 -14.288 -20.282 1.00 85.31 195 VAL A O 1
ATOM 1574 N N . THR A 1 196 ? 6.608 -13.484 -22.120 1.00 89.12 196 THR A N 1
ATOM 1575 C CA . THR A 1 196 ? 7.935 -13.950 -21.708 1.00 89.12 196 THR A CA 1
ATOM 1576 C C . THR A 1 196 ? 8.505 -13.029 -20.627 1.00 89.12 196 THR A C 1
ATOM 1578 O O . THR A 1 196 ? 7.997 -11.934 -20.384 1.00 89.12 196 THR A O 1
ATOM 1581 N N . LEU A 1 197 ? 9.551 -13.468 -19.919 1.00 89.00 197 LEU A N 1
ATOM 1582 C CA . LEU A 1 197 ? 10.225 -12.578 -18.968 1.00 89.00 197 LEU A CA 1
ATOM 1583 C C . LEU A 1 197 ? 10.863 -11.384 -19.695 1.00 89.00 197 LEU A C 1
ATOM 1585 O O . LEU A 1 197 ? 10.846 -10.277 -19.167 1.00 89.00 197 LEU A O 1
ATOM 1589 N N . LEU A 1 198 ? 11.377 -11.601 -20.910 1.00 88.62 198 LEU A N 1
ATOM 1590 C CA . LEU A 1 198 ? 12.008 -10.556 -21.708 1.00 88.62 198 LEU A CA 1
ATOM 1591 C C . LEU A 1 198 ? 10.996 -9.483 -22.130 1.00 88.62 198 LEU A C 1
ATOM 1593 O O . LEU A 1 198 ? 11.270 -8.304 -21.936 1.00 88.62 198 LEU A O 1
ATOM 1597 N N . ASP A 1 199 ? 9.806 -9.879 -22.590 1.00 87.44 199 ASP A N 1
ATOM 1598 C CA . ASP A 1 199 ? 8.720 -8.938 -22.919 1.00 87.44 199 ASP A CA 1
ATOM 1599 C C . ASP A 1 199 ? 8.265 -8.138 -21.694 1.00 87.44 199 ASP A C 1
ATOM 1601 O O . ASP A 1 199 ? 7.922 -6.959 -21.773 1.00 87.44 199 ASP A O 1
ATOM 1605 N N . PHE A 1 200 ? 8.251 -8.789 -20.529 1.00 87.62 200 PHE A N 1
ATOM 1606 C CA . PHE A 1 200 ? 7.871 -8.142 -19.281 1.00 87.62 200 PHE A CA 1
ATOM 1607 C C . PHE A 1 200 ? 8.899 -7.087 -18.849 1.00 87.62 200 PHE A C 1
ATOM 1609 O O . PHE A 1 200 ? 8.509 -6.019 -18.374 1.00 87.62 200 PHE A O 1
ATOM 1616 N N . LEU A 1 201 ? 10.191 -7.372 -19.034 1.00 88.88 201 LEU A N 1
ATOM 1617 C CA . LEU A 1 201 ? 11.297 -6.461 -18.729 1.00 88.88 201 LEU A CA 1
ATOM 1618 C C . LEU A 1 201 ? 11.418 -5.309 -19.735 1.00 88.88 201 LEU A C 1
ATOM 1620 O O . LEU A 1 201 ? 11.784 -4.207 -19.339 1.00 88.88 201 LEU A O 1
ATOM 1624 N N . SER A 1 202 ? 11.120 -5.552 -21.013 1.00 86.88 202 SER A N 1
ATOM 1625 C CA . SER A 1 202 ? 11.309 -4.571 -22.089 1.00 86.88 202 SER A CA 1
ATOM 1626 C C . SER A 1 202 ? 10.241 -3.474 -22.126 1.00 86.88 202 SER A C 1
ATOM 1628 O O . SER A 1 202 ? 10.446 -2.434 -22.750 1.00 86.88 202 SER A O 1
ATOM 1630 N N . CYS A 1 203 ? 9.105 -3.660 -21.450 1.00 86.38 203 CYS A N 1
ATOM 1631 C CA . CYS A 1 203 ? 8.054 -2.649 -21.408 1.00 86.38 203 CYS A CA 1
ATOM 1632 C C . CYS A 1 203 ? 8.415 -1.463 -20.492 1.00 86.38 203 CYS A C 1
ATOM 1634 O O . CYS A 1 203 ? 8.348 -1.559 -19.265 1.00 86.38 203 CYS A O 1
ATOM 1636 N N . GLU A 1 204 ? 8.674 -0.298 -21.094 1.00 83.94 204 GLU A N 1
ATOM 1637 C CA . GLU A 1 204 ? 9.038 0.946 -20.391 1.00 83.94 204 GLU A CA 1
ATOM 1638 C C . GLU A 1 204 ? 7.936 1.501 -19.469 1.00 83.94 204 GLU A C 1
ATOM 1640 O O . GLU A 1 204 ? 8.223 2.268 -18.555 1.00 83.94 204 GLU A O 1
ATOM 1645 N N . MET A 1 205 ? 6.676 1.114 -19.688 1.00 83.44 205 MET A N 1
ATOM 1646 C CA . MET A 1 205 ? 5.517 1.543 -18.889 1.00 83.44 205 MET A CA 1
ATOM 1647 C C . MET A 1 205 ? 5.010 0.440 -17.945 1.00 83.44 205 MET A C 1
ATOM 1649 O O . MET A 1 205 ? 3.877 0.495 -17.449 1.00 83.44 205 MET A O 1
ATOM 1653 N N . ASN A 1 206 ? 5.824 -0.591 -17.696 1.00 88.38 206 ASN A N 1
ATOM 1654 C CA . ASN A 1 206 ? 5.440 -1.689 -16.822 1.00 88.38 206 ASN A CA 1
ATOM 1655 C C . ASN A 1 206 ? 5.356 -1.226 -15.361 1.00 88.38 206 ASN A C 1
ATOM 1657 O O . ASN A 1 206 ? 6.365 -1.043 -14.684 1.00 88.38 206 ASN A O 1
ATOM 1661 N N . LEU A 1 207 ? 4.133 -1.134 -14.831 1.00 91.31 207 LEU A N 1
ATOM 1662 C CA . LEU A 1 207 ? 3.865 -0.721 -13.449 1.00 91.31 207 LEU A CA 1
ATOM 1663 C C . LEU A 1 207 ? 4.456 -1.663 -12.384 1.00 91.31 207 LEU A C 1
ATOM 1665 O O . LEU A 1 207 ? 4.445 -1.309 -11.200 1.00 91.31 207 LEU A O 1
ATOM 1669 N N . ALA A 1 208 ? 4.957 -2.841 -12.765 1.00 93.06 208 ALA A N 1
ATOM 1670 C CA . ALA A 1 208 ? 5.744 -3.703 -11.890 1.00 93.06 208 ALA A CA 1
ATOM 1671 C C . ALA A 1 208 ? 7.092 -3.069 -11.508 1.00 93.06 208 ALA A C 1
ATOM 1673 O O . ALA A 1 208 ? 7.592 -3.307 -10.403 1.00 93.06 208 ALA A O 1
ATOM 1674 N N . ALA A 1 209 ? 7.677 -2.256 -12.391 1.00 91.88 209 ALA A N 1
ATOM 1675 C CA . ALA A 1 209 ? 8.909 -1.535 -12.109 1.00 91.88 209 ALA A CA 1
ATOM 1676 C C . ALA A 1 209 ? 8.667 -0.510 -10.996 1.00 91.88 209 ALA A C 1
ATOM 1678 O O . ALA A 1 209 ? 7.641 0.178 -10.975 1.00 91.88 209 ALA A O 1
ATOM 1679 N N . ASN A 1 210 ? 9.578 -0.483 -10.017 1.00 93.25 210 ASN A N 1
ATOM 1680 C CA . ASN A 1 210 ? 9.548 0.415 -8.855 1.00 93.25 210 ASN A CA 1
ATOM 1681 C C . ASN A 1 210 ? 8.186 0.495 -8.138 1.00 93.25 210 ASN A C 1
ATOM 1683 O O . ASN A 1 210 ? 7.849 1.501 -7.514 1.00 93.25 210 ASN A O 1
ATOM 1687 N N . ARG A 1 211 ? 7.396 -0.591 -8.196 1.00 95.69 211 ARG A N 1
ATOM 1688 C CA . ARG A 1 211 ? 6.031 -0.642 -7.656 1.00 95.69 211 ARG A CA 1
ATOM 1689 C C . ARG A 1 211 ? 5.970 -0.261 -6.181 1.00 95.69 211 ARG A C 1
ATOM 1691 O O . ARG A 1 211 ? 5.086 0.497 -5.808 1.00 95.69 211 ARG A O 1
ATOM 1698 N N . GLN A 1 212 ? 6.875 -0.800 -5.360 1.00 97.00 212 GLN A N 1
ATOM 1699 C CA . GLN A 1 212 ? 6.886 -0.526 -3.919 1.00 97.00 212 GLN A CA 1
ATOM 1700 C C . GLN A 1 212 ? 7.101 0.965 -3.662 1.00 97.00 212 GLN A C 1
ATOM 1702 O O . GLN A 1 212 ? 6.270 1.587 -3.017 1.00 97.00 212 GLN A O 1
ATOM 1707 N N . THR A 1 213 ? 8.135 1.553 -4.265 1.00 95.25 213 THR A N 1
ATOM 1708 C CA . THR A 1 213 ? 8.437 2.985 -4.164 1.00 95.25 213 THR A CA 1
ATOM 1709 C C . THR A 1 213 ? 7.257 3.843 -4.618 1.00 95.25 213 THR A C 1
ATOM 1711 O O . THR A 1 213 ? 6.792 4.697 -3.870 1.00 95.25 213 THR A O 1
ATOM 1714 N N . ARG A 1 214 ? 6.698 3.565 -5.805 1.00 95.31 214 ARG A N 1
ATOM 1715 C CA . ARG A 1 214 ? 5.562 4.327 -6.342 1.00 95.31 214 ARG A CA 1
ATOM 1716 C C . ARG A 1 214 ? 4.322 4.239 -5.457 1.00 95.31 214 ARG A C 1
ATOM 1718 O O . ARG A 1 214 ? 3.662 5.245 -5.253 1.00 95.31 214 ARG A O 1
ATOM 1725 N N . MET A 1 215 ? 4.006 3.053 -4.936 1.00 96.75 215 MET A N 1
ATOM 1726 C CA . MET A 1 215 ? 2.801 2.854 -4.126 1.00 96.75 215 MET A CA 1
ATOM 1727 C C . MET A 1 215 ? 2.908 3.413 -2.699 1.00 96.75 215 MET A C 1
ATOM 1729 O O . MET A 1 215 ? 1.900 3.471 -1.994 1.00 96.75 215 MET A O 1
ATOM 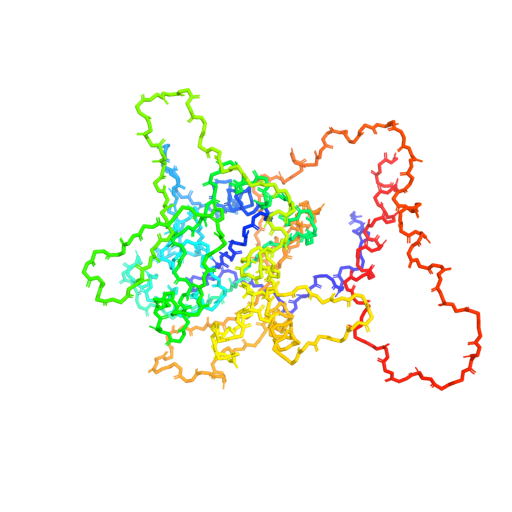1733 N N . LEU A 1 216 ? 4.110 3.788 -2.263 1.00 95.81 216 LEU A N 1
ATOM 1734 C CA . LEU A 1 216 ? 4.370 4.349 -0.935 1.00 95.81 216 LEU A CA 1
ATOM 1735 C C . LEU A 1 216 ? 4.585 5.861 -0.966 1.00 95.81 216 LEU A C 1
ATOM 1737 O O . LEU A 1 216 ? 4.405 6.504 0.062 1.00 95.81 216 LEU A O 1
ATOM 1741 N N . ALA A 1 217 ? 4.966 6.429 -2.109 1.00 92.38 217 ALA A N 1
ATOM 1742 C CA . ALA A 1 217 ? 5.173 7.863 -2.269 1.00 92.38 217 ALA A CA 1
ATOM 1743 C C . ALA A 1 217 ? 3.854 8.662 -2.250 1.00 92.38 217 ALA A C 1
ATOM 1745 O O . ALA A 1 217 ? 2.784 8.161 -2.609 1.00 92.38 217 ALA A O 1
ATOM 1746 N N . ASP A 1 218 ? 3.946 9.939 -1.867 1.00 92.19 218 ASP A N 1
ATOM 1747 C CA . ASP A 1 218 ? 2.879 10.924 -2.068 1.00 92.19 218 ASP A CA 1
ATOM 1748 C C . ASP A 1 218 ? 3.012 11.526 -3.473 1.00 92.19 218 ASP A C 1
ATOM 1750 O O . ASP A 1 218 ? 3.741 12.493 -3.703 1.00 92.19 218 ASP A O 1
ATOM 1754 N N . LEU A 1 219 ? 2.306 10.934 -4.436 1.00 92.44 219 LEU A N 1
ATOM 1755 C CA . LEU A 1 219 ? 2.411 11.292 -5.848 1.00 92.44 219 LEU A CA 1
ATOM 1756 C C . LEU A 1 219 ? 1.879 12.700 -6.137 1.00 92.44 219 LEU A C 1
ATOM 1758 O O . LEU A 1 219 ? 2.252 13.290 -7.149 1.00 92.44 219 LEU A O 1
ATOM 1762 N N . ARG A 1 220 ? 1.059 13.282 -5.255 1.00 89.69 220 ARG A N 1
ATOM 1763 C CA . ARG A 1 220 ? 0.480 14.627 -5.443 1.00 89.69 220 ARG A CA 1
ATOM 1764 C C . ARG A 1 220 ? 1.564 15.699 -5.487 1.00 89.69 220 ARG A C 1
ATOM 1766 O O . ARG A 1 220 ? 1.480 16.622 -6.290 1.00 89.69 220 ARG A O 1
ATOM 1773 N N . LEU A 1 221 ? 2.610 15.529 -4.678 1.00 88.81 221 LEU A N 1
ATOM 1774 C CA . LEU A 1 221 ? 3.769 16.430 -4.610 1.00 88.81 221 LEU A CA 1
ATOM 1775 C C . LEU A 1 221 ? 4.716 16.275 -5.795 1.00 88.81 221 LEU A C 1
ATOM 1777 O O . LEU A 1 221 ? 5.560 17.132 -6.029 1.00 88.81 221 LEU A O 1
ATOM 1781 N N . LEU A 1 222 ? 4.587 15.172 -6.529 1.00 91.38 222 LEU A N 1
ATOM 1782 C CA . LEU A 1 222 ? 5.477 14.797 -7.622 1.00 91.38 222 LEU A CA 1
ATOM 1783 C C . LEU A 1 222 ? 4.850 15.063 -8.998 1.00 91.38 222 LEU A C 1
ATOM 1785 O O . LEU A 1 222 ? 5.319 14.544 -10.010 1.00 91.38 222 LEU A O 1
ATOM 1789 N N . GLY A 1 223 ? 3.769 15.850 -9.034 1.00 89.62 223 GLY A N 1
ATOM 1790 C CA . GLY A 1 223 ? 3.006 16.108 -10.253 1.00 89.62 223 GLY A CA 1
ATOM 1791 C C . GLY A 1 223 ? 2.191 14.898 -10.712 1.00 89.62 223 GLY A C 1
ATOM 1792 O O . GLY A 1 223 ? 2.019 14.698 -11.915 1.00 89.62 223 GLY A O 1
ATOM 1793 N N . CYS A 1 224 ? 1.705 14.072 -9.781 1.00 90.50 224 CYS A N 1
ATOM 1794 C CA . CYS A 1 224 ? 0.987 12.830 -10.062 1.00 90.50 224 CYS A CA 1
ATOM 1795 C C . CYS A 1 224 ? 1.758 11.958 -11.068 1.00 90.50 224 CYS A C 1
ATOM 1797 O O . CYS A 1 224 ? 2.971 11.844 -10.996 1.00 90.50 224 CYS A O 1
ATOM 1799 N N . TYR A 1 225 ? 1.095 11.325 -12.031 1.00 87.88 225 TYR A N 1
ATOM 1800 C CA . TYR A 1 225 ? 1.727 10.343 -12.918 1.00 87.88 225 TYR A CA 1
ATOM 1801 C C . TYR A 1 225 ? 2.437 10.961 -14.140 1.00 87.88 225 TYR A C 1
ATOM 1803 O O . TYR A 1 225 ? 2.736 10.255 -15.102 1.00 87.88 225 TYR A O 1
ATOM 1811 N N . THR A 1 226 ? 2.732 12.265 -14.122 1.00 87.56 226 THR A N 1
ATOM 1812 C CA . THR A 1 226 ? 3.421 12.965 -15.228 1.00 87.56 226 THR A CA 1
ATOM 1813 C C . THR A 1 226 ? 4.795 12.371 -15.545 1.00 87.56 226 THR A C 1
ATOM 1815 O O . THR A 1 226 ? 5.168 12.279 -16.710 1.00 87.56 226 THR A O 1
ATOM 1818 N N . ASN A 1 227 ? 5.510 11.883 -14.528 1.00 89.75 227 ASN A N 1
ATOM 1819 C CA . ASN A 1 227 ? 6.846 11.296 -14.657 1.00 89.75 227 ASN A CA 1
ATOM 1820 C C . ASN A 1 227 ? 6.848 9.755 -14.689 1.00 89.75 227 ASN A C 1
ATOM 1822 O O . ASN A 1 227 ? 7.892 9.129 -14.499 1.00 89.75 227 ASN A O 1
ATOM 1826 N N . LEU A 1 228 ? 5.696 9.120 -14.943 1.00 87.94 228 LEU A N 1
ATOM 1827 C CA . LEU A 1 228 ? 5.540 7.667 -14.817 1.00 87.94 228 LEU A CA 1
ATOM 1828 C C . LEU A 1 228 ? 6.551 6.863 -15.646 1.00 87.94 228 LEU A C 1
ATOM 1830 O O . LEU A 1 228 ? 7.060 5.857 -15.155 1.00 87.94 228 LEU A O 1
ATOM 1834 N N . LYS A 1 229 ? 6.855 7.310 -16.871 1.00 87.94 229 LYS A N 1
ATOM 1835 C CA . LYS A 1 229 ? 7.855 6.663 -17.731 1.00 87.94 229 LYS A CA 1
ATOM 1836 C C . LYS A 1 229 ? 9.216 6.602 -17.034 1.00 87.94 229 LYS A C 1
ATOM 1838 O O . LYS A 1 229 ? 9.742 5.518 -16.824 1.00 87.94 229 LYS A O 1
ATOM 1843 N N . SER A 1 230 ? 9.721 7.750 -16.578 1.00 88.69 230 SER A N 1
ATOM 1844 C CA . SER A 1 230 ? 10.992 7.858 -15.847 1.00 88.69 230 SER A CA 1
ATOM 1845 C C . SER A 1 230 ? 11.011 6.987 -14.583 1.00 88.69 230 SER A C 1
ATOM 1847 O O . SER A 1 230 ? 11.998 6.310 -14.302 1.00 88.69 230 SER A O 1
ATOM 1849 N N . TRP A 1 231 ? 9.898 6.919 -13.851 1.00 89.44 231 TRP A N 1
ATOM 1850 C CA . TRP A 1 231 ? 9.779 6.064 -12.668 1.00 89.44 231 TRP A CA 1
ATOM 1851 C C . TRP A 1 231 ? 9.807 4.566 -12.965 1.00 89.44 231 TRP A C 1
ATOM 1853 O O . TRP A 1 231 ? 10.199 3.795 -12.092 1.00 89.44 231 TRP A O 1
ATOM 1863 N N . CYS A 1 232 ? 9.366 4.141 -14.148 1.00 86.50 232 CYS A N 1
ATOM 1864 C CA . CYS A 1 232 ? 9.364 2.732 -14.547 1.00 86.50 232 CYS A CA 1
ATOM 1865 C C . CYS A 1 232 ? 10.656 2.328 -15.269 1.00 86.50 232 CYS A C 1
ATOM 1867 O O . CYS A 1 232 ? 10.978 1.141 -15.316 1.00 86.50 232 CYS A O 1
ATOM 1869 N N . SER A 1 233 ? 11.410 3.294 -15.794 1.00 82.81 233 SER A N 1
ATOM 1870 C CA . SER A 1 233 ? 12.667 3.036 -16.489 1.00 82.81 233 SER A CA 1
ATOM 1871 C C . SER A 1 233 ? 13.741 2.476 -15.544 1.00 82.81 233 SER A C 1
ATOM 1873 O O . SER A 1 233 ? 13.941 3.020 -14.451 1.00 82.81 233 SER A O 1
ATOM 1875 N N . PRO A 1 234 ? 14.461 1.413 -15.953 1.00 81.44 234 PRO A N 1
ATOM 1876 C CA . PRO A 1 234 ? 15.625 0.935 -15.221 1.00 81.44 234 PRO A CA 1
ATOM 1877 C C . PRO A 1 234 ? 16.748 1.977 -15.273 1.00 81.44 234 PRO A C 1
ATOM 1879 O O . PRO A 1 234 ? 16.891 2.705 -16.255 1.00 81.44 234 PRO A O 1
ATOM 1882 N N . VAL A 1 235 ? 17.558 2.029 -14.218 1.00 79.25 235 VAL A N 1
ATOM 1883 C CA . VAL A 1 235 ? 18.757 2.872 -14.159 1.00 79.25 235 VAL A CA 1
ATOM 1884 C C . VAL A 1 235 ? 19.965 1.969 -14.395 1.00 79.25 235 VAL A C 1
ATOM 1886 O O . VAL A 1 235 ? 20.140 1.018 -13.628 1.00 79.25 235 VAL A O 1
ATOM 1889 N N . PRO A 1 236 ? 20.757 2.197 -15.460 1.00 78.06 236 PRO A N 1
ATOM 1890 C CA . PRO A 1 236 ? 21.951 1.407 -15.726 1.00 78.06 236 PRO A CA 1
ATOM 1891 C C . PRO A 1 236 ? 22.952 1.474 -14.573 1.00 78.06 236 PRO A C 1
ATOM 1893 O O . PRO A 1 236 ? 23.040 2.472 -13.855 1.00 78.06 236 PRO A O 1
ATOM 1896 N N . GLU A 1 237 ? 23.731 0.408 -14.416 1.00 77.62 237 GLU A N 1
ATOM 1897 C CA . GLU A 1 237 ? 24.789 0.354 -13.411 1.00 77.62 237 GLU A CA 1
ATOM 1898 C C . GLU A 1 237 ? 25.801 1.489 -13.640 1.00 77.62 237 GLU A C 1
ATOM 1900 O O . GLU A 1 237 ? 26.226 1.740 -14.766 1.00 77.62 237 GLU A O 1
ATOM 1905 N N . GLY A 1 238 ? 26.136 2.221 -12.574 1.00 79.56 238 GLY A N 1
ATOM 1906 C CA . GLY A 1 238 ? 27.022 3.388 -12.636 1.00 79.56 238 GLY A CA 1
ATOM 1907 C C . GLY A 1 238 ? 26.352 4.715 -13.024 1.00 79.56 238 GLY A C 1
ATOM 1908 O O . GLY A 1 238 ? 27.016 5.747 -12.967 1.00 79.56 238 GLY A O 1
ATOM 1909 N N . MET A 1 239 ? 25.057 4.733 -13.368 1.00 79.75 239 MET A N 1
ATOM 1910 C CA . MET A 1 239 ? 24.310 5.981 -13.578 1.00 79.75 239 MET A CA 1
ATOM 1911 C C . MET A 1 239 ? 23.592 6.461 -12.313 1.00 79.75 239 MET A C 1
ATOM 1913 O O . MET A 1 239 ? 23.182 5.678 -11.456 1.00 79.75 239 MET A O 1
ATOM 1917 N N . VAL A 1 240 ? 23.406 7.780 -12.220 1.00 86.56 240 VAL A N 1
ATOM 1918 C CA . VAL A 1 240 ? 22.669 8.431 -11.130 1.00 86.56 240 VAL A CA 1
ATOM 1919 C C . VAL A 1 240 ? 21.170 8.436 -11.440 1.00 86.56 240 VAL A C 1
ATOM 1921 O O . VAL A 1 240 ? 20.761 8.542 -12.597 1.00 86.56 240 VAL A O 1
ATOM 1924 N N . LEU A 1 241 ? 20.343 8.344 -10.396 1.00 87.56 241 LEU A N 1
ATOM 1925 C CA . LEU A 1 241 ? 18.897 8.522 -10.514 1.00 87.56 241 LEU A CA 1
ATOM 1926 C C . LEU A 1 241 ? 18.576 9.895 -11.116 1.00 87.56 241 LEU A C 1
ATOM 1928 O O . LEU A 1 241 ? 19.115 10.915 -10.688 1.00 87.56 241 LEU A O 1
ATOM 1932 N N . SER A 1 242 ? 17.630 9.937 -12.052 1.00 90.38 242 SER A N 1
ATOM 1933 C CA . SER A 1 242 ? 17.046 11.210 -12.484 1.00 90.38 242 SER A CA 1
ATOM 1934 C C . SER A 1 242 ? 16.342 11.916 -11.318 1.00 90.38 242 SER A C 1
ATOM 1936 O O . SER A 1 242 ? 15.908 11.268 -10.361 1.00 90.38 242 SER A O 1
ATOM 1938 N N . ASN A 1 243 ? 16.139 13.235 -11.420 1.00 93.31 243 ASN A N 1
ATOM 1939 C CA . ASN A 1 243 ? 15.412 14.004 -10.400 1.00 93.31 243 ASN A CA 1
ATOM 1940 C C . ASN A 1 243 ? 14.039 13.390 -10.090 1.00 93.31 243 ASN A C 1
ATOM 1942 O O . ASN A 1 243 ? 13.691 13.218 -8.929 1.00 93.31 243 ASN A O 1
ATOM 1946 N N . ALA A 1 244 ? 13.294 12.972 -11.118 1.00 91.19 244 ALA A N 1
ATOM 1947 C CA . ALA A 1 244 ? 11.988 12.345 -10.945 1.00 91.19 244 ALA A CA 1
ATOM 1948 C C . ALA A 1 244 ? 12.054 11.025 -10.155 1.00 91.19 244 ALA A C 1
ATOM 1950 O O . ALA A 1 244 ? 11.203 10.782 -9.298 1.00 91.19 244 ALA A O 1
ATOM 1951 N N . GLN A 1 245 ? 13.051 10.177 -10.424 1.00 91.06 245 GLN A N 1
ATOM 1952 C CA . GLN A 1 245 ? 13.266 8.921 -9.695 1.00 91.06 245 GLN A CA 1
ATOM 1953 C C . GLN A 1 245 ? 13.733 9.175 -8.258 1.00 91.06 245 GLN A C 1
ATOM 1955 O O . GLN A 1 245 ? 13.239 8.534 -7.332 1.00 91.06 245 GLN A O 1
ATOM 1960 N N . SER A 1 246 ? 14.643 10.133 -8.071 1.00 92.38 246 SER A N 1
ATOM 1961 C CA . SER A 1 246 ? 15.146 10.532 -6.759 1.00 92.38 246 SER A CA 1
ATOM 1962 C C . SER A 1 246 ? 14.019 11.084 -5.881 1.00 92.38 246 SER A C 1
ATOM 1964 O O . SER A 1 246 ? 13.810 10.597 -4.773 1.00 92.38 246 SER A O 1
ATOM 1966 N N . SER A 1 247 ? 13.197 12.007 -6.392 1.00 92.81 247 SER A N 1
ATOM 1967 C CA . SER A 1 247 ? 12.053 12.554 -5.651 1.00 92.81 247 SER A CA 1
ATOM 1968 C C . SER A 1 247 ? 11.016 11.487 -5.285 1.00 92.81 247 SER A C 1
ATOM 1970 O O . SER A 1 247 ? 10.475 11.518 -4.179 1.00 92.81 247 SER A O 1
ATOM 1972 N N . LEU A 1 248 ? 10.771 10.510 -6.168 1.00 91.81 248 LEU A N 1
ATOM 1973 C CA . LEU A 1 248 ? 9.901 9.371 -5.864 1.00 91.81 248 LEU A CA 1
ATOM 1974 C C . LEU A 1 248 ? 10.460 8.527 -4.710 1.00 91.81 248 LEU A C 1
ATOM 1976 O O . LEU A 1 248 ? 9.728 8.190 -3.779 1.00 91.81 248 LEU A O 1
ATOM 1980 N N . LEU A 1 249 ? 11.755 8.202 -4.765 1.00 89.75 249 LEU A N 1
ATOM 1981 C CA . LEU A 1 249 ? 12.440 7.434 -3.730 1.00 89.75 249 LEU A CA 1
ATOM 1982 C C . LEU A 1 249 ? 12.434 8.168 -2.387 1.00 89.75 249 LEU A C 1
ATOM 1984 O O . LEU A 1 249 ? 12.052 7.580 -1.377 1.00 89.75 249 LEU A O 1
ATOM 1988 N N . HIS A 1 250 ? 12.790 9.452 -2.385 1.00 88.31 250 HIS A N 1
ATOM 1989 C CA . HIS A 1 250 ? 12.782 10.284 -1.186 1.00 88.31 250 HIS A CA 1
ATOM 1990 C C . HIS A 1 250 ? 11.391 10.360 -0.555 1.00 88.31 250 HIS A C 1
ATOM 1992 O O . HIS A 1 250 ? 11.278 10.165 0.651 1.00 88.31 250 HIS A O 1
ATOM 1998 N N . SER A 1 251 ? 10.329 10.556 -1.344 1.00 88.50 251 SER A N 1
ATOM 1999 C CA . SER A 1 251 ? 8.960 10.582 -0.812 1.00 88.50 251 SER A CA 1
ATOM 2000 C C . SER A 1 251 ? 8.544 9.241 -0.194 1.00 88.50 251 SER A C 1
ATOM 2002 O O . SER A 1 251 ? 7.931 9.219 0.873 1.00 88.50 251 SER A O 1
ATOM 2004 N N . ALA A 1 252 ? 8.896 8.115 -0.822 1.00 89.12 252 ALA A N 1
ATOM 2005 C CA . ALA A 1 252 ? 8.592 6.793 -0.280 1.00 89.12 252 ALA A CA 1
ATOM 2006 C C . ALA A 1 252 ? 9.343 6.514 1.034 1.00 89.12 252 ALA A C 1
ATOM 2008 O O . ALA A 1 252 ? 8.748 5.995 1.978 1.00 89.12 252 ALA A O 1
ATOM 2009 N N . ILE A 1 253 ? 10.631 6.876 1.107 1.00 86.50 253 ILE A N 1
ATOM 2010 C CA . ILE A 1 253 ? 11.440 6.754 2.329 1.00 86.50 253 ILE A CA 1
ATOM 2011 C C . ILE A 1 253 ? 10.873 7.653 3.427 1.00 86.50 253 ILE A C 1
ATOM 2013 O O . ILE A 1 253 ? 10.693 7.187 4.546 1.00 86.50 253 ILE A O 1
ATOM 2017 N N . GLU A 1 254 ? 10.529 8.902 3.105 1.00 84.50 254 GLU A N 1
ATOM 2018 C CA . GLU A 1 254 ? 9.932 9.842 4.056 1.00 84.50 254 GLU A CA 1
ATOM 2019 C C . GLU A 1 254 ? 8.648 9.268 4.670 1.00 84.50 254 GLU A C 1
ATOM 2021 O O . GLU A 1 254 ? 8.489 9.285 5.888 1.00 84.50 254 GLU A O 1
ATOM 2026 N N . ASN A 1 255 ? 7.766 8.687 3.851 1.00 85.00 255 ASN A N 1
ATOM 2027 C CA . ASN A 1 255 ? 6.516 8.092 4.327 1.00 85.00 255 ASN A CA 1
ATOM 2028 C C . ASN A 1 255 ? 6.728 6.829 5.178 1.00 85.00 255 ASN A C 1
ATOM 2030 O O . ASN A 1 255 ? 5.913 6.557 6.062 1.00 85.00 255 ASN A O 1
ATOM 2034 N N . LEU A 1 256 ? 7.796 6.060 4.932 1.00 85.50 256 LEU A N 1
ATOM 2035 C CA . LEU A 1 256 ? 8.174 4.899 5.749 1.00 85.50 256 LEU A CA 1
ATOM 2036 C C . LEU A 1 256 ? 8.841 5.302 7.074 1.00 85.50 256 LEU A C 1
ATOM 2038 O O . LEU A 1 256 ? 8.633 4.651 8.102 1.00 85.50 256 LEU A O 1
ATOM 2042 N N . ASP A 1 257 ? 9.652 6.358 7.059 1.00 79.25 257 ASP A N 1
ATOM 2043 C CA . ASP A 1 257 ? 10.477 6.757 8.196 1.00 79.25 257 ASP A CA 1
ATOM 2044 C C . ASP A 1 257 ? 9.722 7.683 9.164 1.00 79.25 257 ASP A C 1
ATOM 2046 O O . ASP A 1 257 ? 9.645 7.411 10.368 1.00 79.25 257 ASP A O 1
ATOM 2050 N N . ASN A 1 258 ? 9.044 8.708 8.644 1.00 70.81 258 ASN A N 1
ATOM 2051 C CA . ASN A 1 258 ? 8.481 9.799 9.437 1.00 70.81 258 ASN A CA 1
ATOM 2052 C C . ASN A 1 258 ? 7.031 9.548 9.885 1.00 70.81 258 ASN A C 1
ATOM 2054 O O . ASN A 1 258 ? 6.074 10.143 9.392 1.00 70.81 258 ASN A O 1
ATOM 2058 N N . PHE A 1 259 ? 6.870 8.711 10.912 1.00 65.88 259 PHE A N 1
ATOM 2059 C CA . PHE A 1 259 ? 5.572 8.387 11.527 1.00 65.88 259 PHE A CA 1
ATOM 2060 C C . PHE A 1 259 ? 4.793 9.607 12.050 1.00 65.88 259 PHE A C 1
ATOM 2062 O O . PHE A 1 259 ? 3.587 9.717 11.822 1.00 65.88 259 PHE A O 1
ATOM 2069 N N . LYS A 1 260 ? 5.479 10.540 12.731 1.00 56.78 260 LYS A N 1
ATOM 2070 C CA . LYS A 1 260 ? 4.875 11.748 13.330 1.00 56.78 260 LYS A CA 1
ATOM 2071 C C . LYS A 1 260 ? 4.617 12.872 12.322 1.00 56.78 260 LYS A C 1
ATOM 2073 O O . LYS A 1 260 ? 4.201 13.957 12.724 1.00 56.78 260 LYS A O 1
ATOM 2078 N N . PHE A 1 261 ? 4.855 12.642 11.031 1.00 55.47 261 PHE A N 1
ATOM 2079 C CA . PHE A 1 261 ? 4.551 13.633 10.010 1.00 55.47 261 PHE A CA 1
ATOM 2080 C C . PHE A 1 261 ? 3.030 13.794 9.893 1.00 55.47 261 PHE A C 1
ATOM 2082 O O . PHE A 1 261 ? 2.345 13.022 9.222 1.00 55.47 261 PHE A O 1
ATOM 2089 N N . HIS A 1 262 ? 2.475 14.792 10.582 1.00 54.28 262 HIS A N 1
ATOM 2090 C CA . HIS A 1 262 ? 1.096 15.201 10.367 1.00 54.28 262 HIS A CA 1
ATOM 2091 C C . HIS A 1 262 ? 0.977 15.785 8.961 1.00 54.28 262 HIS A C 1
ATOM 2093 O O . HIS A 1 262 ? 1.399 16.912 8.709 1.00 54.28 262 HIS A O 1
ATOM 2099 N N . LEU A 1 263 ? 0.306 15.057 8.065 1.00 56.00 263 LEU A N 1
ATOM 2100 C CA . LEU A 1 263 ? -0.035 15.527 6.714 1.00 56.00 263 LEU A CA 1
ATOM 2101 C C . LEU A 1 263 ? -0.803 16.870 6.709 1.00 56.00 263 LEU A C 1
ATOM 2103 O O . LEU A 1 263 ? -0.906 17.518 5.669 1.00 56.00 263 LEU A O 1
ATOM 2107 N N . HIS A 1 264 ? -1.309 17.312 7.865 1.00 50.44 264 HIS A N 1
ATOM 2108 C CA . HIS A 1 264 ? -1.954 18.608 8.070 1.00 50.44 264 HIS A CA 1
ATOM 2109 C C . HIS A 1 264 ? -1.087 19.824 7.730 1.00 50.44 264 HIS A C 1
ATOM 2111 O O . HIS A 1 264 ? -1.640 20.828 7.290 1.00 50.44 264 HIS A O 1
ATOM 2117 N N . THR A 1 265 ? 0.238 19.766 7.906 1.00 46.44 265 THR A N 1
ATOM 2118 C CA . THR 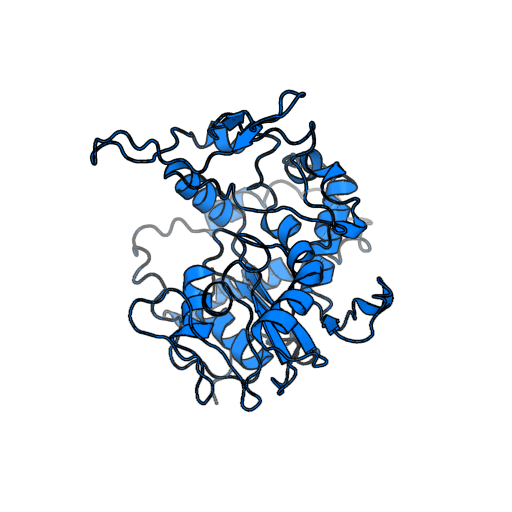A 1 265 ? 1.117 20.911 7.593 1.00 46.44 265 THR A CA 1
ATOM 2119 C C . THR A 1 265 ? 1.339 21.085 6.093 1.00 46.44 265 THR A C 1
ATOM 2121 O O . THR A 1 265 ? 1.588 22.195 5.635 1.00 46.44 265 THR A O 1
ATOM 2124 N N . ARG A 1 266 ? 1.206 20.005 5.315 1.00 51.25 266 ARG A N 1
ATOM 2125 C CA . ARG A 1 266 ? 1.412 20.007 3.861 1.00 51.25 266 ARG A CA 1
ATOM 2126 C C . ARG A 1 266 ? 0.102 20.243 3.089 1.00 51.25 266 ARG A C 1
ATOM 2128 O O . ARG A 1 266 ? 0.144 20.655 1.935 1.00 51.25 266 ARG A O 1
ATOM 2135 N N . TYR A 1 267 ? -1.057 20.034 3.730 1.00 52.97 267 TYR A N 1
ATOM 2136 C CA . TYR A 1 267 ? -2.373 20.160 3.098 1.00 52.97 267 TYR A CA 1
ATOM 2137 C C . TYR A 1 267 ? -3.437 20.726 4.056 1.00 52.97 267 TYR A C 1
ATOM 2139 O O . TYR A 1 267 ? -3.898 20.008 4.953 1.00 52.97 267 TYR A O 1
ATOM 2147 N N . PRO A 1 268 ? -3.923 21.966 3.845 1.00 47.25 268 PRO A N 1
ATOM 2148 C CA . PRO A 1 268 ? -5.099 22.479 4.534 1.00 47.25 268 PRO A CA 1
ATOM 2149 C C . PRO A 1 268 ? -6.350 21.766 4.001 1.00 47.25 268 PRO A C 1
ATOM 2151 O O . PRO A 1 268 ? -7.073 22.258 3.136 1.00 47.25 268 PRO A O 1
ATOM 2154 N N . ILE A 1 269 ? -6.618 20.562 4.506 1.00 52.34 269 ILE A N 1
ATOM 2155 C CA . ILE A 1 269 ? -7.896 19.890 4.277 1.00 52.34 269 ILE A CA 1
ATOM 2156 C C . ILE A 1 269 ? -8.957 20.771 4.943 1.00 52.34 269 ILE A C 1
ATOM 2158 O O . ILE A 1 269 ? -8.946 20.953 6.159 1.00 52.34 269 ILE A O 1
ATOM 2162 N N . ARG A 1 270 ? -9.883 21.320 4.144 1.00 48.09 270 ARG A N 1
ATOM 2163 C CA . ARG A 1 270 ? -10.937 22.283 4.543 1.00 48.09 270 ARG A CA 1
ATOM 2164 C C . ARG A 1 270 ? -11.854 21.836 5.699 1.00 48.09 270 ARG A C 1
ATOM 2166 O O . ARG A 1 270 ? -12.753 22.576 6.084 1.00 48.09 270 ARG A O 1
ATOM 2173 N N . LYS A 1 271 ? -11.652 20.652 6.279 1.00 49.25 271 LYS A N 1
ATOM 2174 C CA . LYS A 1 271 ? -12.340 20.162 7.475 1.00 49.25 271 LYS A CA 1
ATOM 2175 C C . LYS A 1 271 ? -11.322 19.450 8.371 1.00 49.25 271 LYS A C 1
ATOM 2177 O O . LYS A 1 271 ? -10.762 18.441 7.958 1.00 49.25 271 LYS A O 1
ATOM 2182 N N . LYS A 1 272 ? -11.136 19.938 9.606 1.00 54.28 272 LYS A N 1
ATOM 2183 C CA . LYS A 1 272 ? -10.322 19.355 10.703 1.00 54.28 272 LYS A CA 1
ATOM 2184 C C . LYS A 1 272 ? -10.818 17.961 11.174 1.00 54.28 272 LYS A C 1
ATOM 2186 O O . LYS A 1 272 ? -10.872 17.698 12.369 1.00 54.28 272 LYS A O 1
ATOM 2191 N N . ARG A 1 273 ? -11.303 17.095 10.276 1.00 67.94 273 ARG A N 1
ATOM 2192 C CA . ARG A 1 273 ? -12.053 15.873 10.626 1.00 67.94 273 ARG A CA 1
ATOM 2193 C C . ARG A 1 273 ? -11.209 14.598 10.634 1.00 67.94 273 ARG A C 1
ATOM 2195 O O . ARG A 1 273 ? -11.541 13.693 11.374 1.00 67.94 273 ARG A O 1
ATOM 2202 N N . ALA A 1 274 ? -10.113 14.529 9.887 1.00 77.44 274 ALA A N 1
ATOM 2203 C CA . ALA A 1 274 ? -9.288 13.326 9.786 1.00 77.44 274 ALA A CA 1
ATOM 2204 C C . ALA A 1 274 ? -7.819 13.658 10.020 1.00 77.44 274 ALA A C 1
ATOM 2206 O O . ALA A 1 274 ? -7.305 14.563 9.366 1.00 77.44 274 ALA A O 1
ATOM 2207 N N . GLN A 1 275 ? -7.159 12.916 10.907 1.00 83.75 275 GLN A N 1
ATOM 2208 C CA . GLN A 1 275 ? -5.719 13.005 11.134 1.00 83.75 275 GLN A CA 1
ATOM 2209 C C . GLN A 1 275 ? -5.033 11.832 10.444 1.00 83.75 275 GLN A C 1
ATOM 2211 O O . GLN A 1 275 ? -5.347 10.676 10.722 1.00 83.75 275 GLN A O 1
ATOM 2216 N N . TYR A 1 276 ? -4.093 12.128 9.553 1.00 83.81 276 TYR A N 1
ATOM 2217 C CA . TYR A 1 276 ? -3.312 11.118 8.848 1.00 83.81 276 TYR A CA 1
ATOM 2218 C C . TYR A 1 276 ? -1.876 11.134 9.355 1.00 83.81 276 TYR A C 1
ATOM 2220 O O . TYR A 1 276 ? -1.252 12.198 9.428 1.00 83.81 276 TYR A O 1
ATOM 2228 N N . PHE A 1 277 ? -1.373 9.951 9.683 1.00 82.12 277 PHE A N 1
ATOM 2229 C CA . PHE A 1 277 ? 0.006 9.720 10.089 1.00 82.12 277 PHE A CA 1
ATOM 2230 C C . PHE A 1 277 ? 0.783 9.052 8.952 1.00 82.12 277 PHE A C 1
ATOM 2232 O O . PHE A 1 277 ? 0.186 8.565 7.989 1.00 82.12 277 PHE A O 1
ATOM 2239 N N . GLY A 1 278 ? 2.113 9.030 9.060 1.00 76.06 278 GLY A N 1
ATOM 2240 C CA . GLY A 1 278 ? 2.959 8.244 8.161 1.00 76.06 278 GLY A CA 1
ATOM 2241 C C . GLY A 1 278 ? 2.722 6.735 8.309 1.00 76.06 278 GLY A C 1
ATOM 2242 O O . GLY A 1 278 ? 1.818 6.274 9.016 1.00 76.06 278 GLY A O 1
ATOM 2243 N N . ILE A 1 279 ? 3.558 5.933 7.653 1.00 87.25 279 ILE A N 1
ATOM 2244 C CA . ILE A 1 279 ? 3.494 4.478 7.780 1.00 87.25 279 ILE A CA 1
ATOM 2245 C C . ILE A 1 279 ? 4.054 4.088 9.148 1.00 87.25 279 ILE A C 1
ATOM 2247 O O . ILE A 1 279 ? 5.241 4.231 9.437 1.00 87.25 279 ILE A O 1
ATOM 2251 N N . ALA A 1 280 ? 3.166 3.597 10.003 1.00 86.69 280 ALA A N 1
ATOM 2252 C CA . ALA A 1 280 ? 3.471 3.198 11.366 1.00 86.69 280 ALA A CA 1
ATOM 2253 C C . ALA A 1 280 ? 4.325 1.941 11.437 1.00 86.69 280 ALA A C 1
ATOM 2255 O O . ALA A 1 280 ? 5.210 1.829 12.280 1.00 86.69 280 ALA A O 1
ATOM 2256 N N . PHE A 1 281 ? 4.057 1.003 10.535 1.00 90.50 281 PHE A N 1
ATOM 2257 C CA . PHE A 1 281 ? 4.745 -0.270 10.479 1.00 90.50 281 PHE A CA 1
ATOM 2258 C C . PHE A 1 281 ? 4.846 -0.757 9.037 1.00 90.50 281 PHE A C 1
ATOM 2260 O O . PHE A 1 281 ? 3.885 -0.693 8.264 1.00 90.50 281 PHE A O 1
ATOM 2267 N N . PHE A 1 282 ? 5.998 -1.321 8.700 1.00 91.25 282 PHE A N 1
ATOM 2268 C CA . PHE A 1 282 ? 6.148 -2.155 7.522 1.00 91.25 282 PHE A CA 1
ATOM 2269 C C . PHE A 1 282 ? 6.817 -3.470 7.915 1.00 91.25 282 PHE A C 1
ATOM 2271 O O . PHE A 1 282 ? 7.801 -3.487 8.650 1.00 91.25 282 PHE A O 1
ATOM 2278 N N . GLY A 1 283 ? 6.267 -4.576 7.426 1.00 90.12 283 GLY A N 1
ATOM 2279 C CA . GLY A 1 283 ? 6.877 -5.895 7.568 1.00 90.12 283 GLY A CA 1
ATOM 2280 C C . GLY A 1 283 ? 7.646 -6.293 6.316 1.00 90.12 283 GLY A C 1
ATOM 2281 O O . GLY A 1 283 ? 7.400 -5.767 5.231 1.00 90.12 283 GLY A O 1
ATOM 2282 N N . LEU A 1 284 ? 8.542 -7.261 6.460 1.00 89.94 284 LEU A N 1
ATOM 2283 C CA . LEU A 1 284 ? 9.264 -7.898 5.365 1.00 89.94 284 LEU A CA 1
ATOM 2284 C C . LEU A 1 284 ? 8.755 -9.327 5.191 1.00 89.94 284 LEU A C 1
ATOM 2286 O O . LEU A 1 284 ? 8.709 -10.106 6.147 1.00 89.94 284 LEU A O 1
ATOM 2290 N N . MET A 1 285 ? 8.378 -9.682 3.964 1.00 87.88 285 MET A N 1
ATOM 2291 C CA . MET A 1 285 ? 7.869 -11.017 3.641 1.00 87.88 285 MET A CA 1
ATOM 2292 C C . MET A 1 285 ? 8.911 -12.120 3.886 1.00 87.88 285 MET A C 1
ATOM 2294 O O . MET A 1 285 ? 8.551 -13.264 4.146 1.00 87.88 285 MET A O 1
ATOM 2298 N N . GLU A 1 286 ? 10.193 -11.775 3.819 1.00 86.31 286 GLU A N 1
ATOM 2299 C CA . GLU A 1 286 ? 11.327 -12.650 4.117 1.00 86.31 286 GLU A CA 1
ATOM 2300 C C . GLU A 1 286 ? 11.375 -13.044 5.599 1.00 86.31 286 GLU A C 1
ATOM 2302 O O . GLU A 1 286 ? 11.859 -14.121 5.931 1.00 86.31 286 GLU A O 1
ATOM 2307 N N . PHE A 1 287 ? 10.816 -12.209 6.483 1.00 87.62 287 PHE A N 1
ATOM 2308 C CA . PHE A 1 287 ? 10.860 -12.392 7.932 1.00 87.62 287 PHE A CA 1
ATOM 2309 C C . PHE A 1 287 ? 9.447 -12.347 8.531 1.00 87.62 287 PHE A C 1
ATOM 2311 O O . PHE A 1 287 ? 9.107 -11.410 9.261 1.00 87.62 287 PHE A O 1
ATOM 2318 N N . PRO A 1 288 ? 8.582 -13.335 8.239 1.00 84.75 288 PRO A N 1
ATOM 2319 C CA . PRO A 1 288 ? 7.168 -13.283 8.604 1.00 84.75 288 PRO A CA 1
ATOM 2320 C C . PRO A 1 288 ? 6.949 -13.283 10.123 1.00 84.75 288 PRO A C 1
ATOM 2322 O O . PRO A 1 288 ? 6.107 -12.534 10.612 1.00 84.75 288 PRO A O 1
ATOM 2325 N N . VAL A 1 289 ? 7.734 -14.060 10.879 1.00 85.62 289 VAL A N 1
ATOM 2326 C CA . VAL A 1 289 ? 7.641 -14.133 12.350 1.00 85.62 289 VAL A CA 1
ATOM 2327 C C . VAL A 1 289 ? 8.106 -12.828 12.999 1.00 85.62 289 VAL A C 1
ATOM 2329 O O . VAL A 1 289 ? 7.405 -12.282 13.849 1.00 85.62 289 VAL A O 1
ATOM 2332 N N . LEU A 1 290 ? 9.242 -12.278 12.555 1.00 85.75 290 LEU A N 1
ATOM 2333 C CA . LEU A 1 290 ? 9.747 -10.994 13.052 1.00 85.75 290 LEU A CA 1
ATOM 2334 C C . LEU A 1 290 ? 8.782 -9.852 12.708 1.00 85.75 290 LEU A C 1
ATOM 2336 O O . LEU A 1 290 ? 8.453 -9.042 13.566 1.00 85.75 290 LEU A O 1
ATOM 2340 N N . SER A 1 291 ? 8.269 -9.825 11.478 1.00 88.31 291 SER A N 1
ATOM 2341 C CA . SER A 1 291 ? 7.283 -8.835 11.035 1.00 88.31 291 SER A CA 1
ATOM 2342 C C . SER A 1 291 ? 5.990 -8.919 11.838 1.00 88.31 291 SER A C 1
ATOM 2344 O O . SER A 1 291 ? 5.392 -7.899 12.161 1.00 88.31 291 SER A O 1
ATOM 2346 N N . GLN A 1 292 ? 5.538 -10.128 12.174 1.00 87.62 292 GLN A N 1
ATOM 2347 C CA . GLN A 1 292 ? 4.410 -10.309 13.079 1.00 87.62 292 GLN A CA 1
ATOM 2348 C C . GLN A 1 292 ? 4.707 -9.698 14.443 1.00 87.62 292 GLN A C 1
ATOM 2350 O O . GLN A 1 292 ? 3.929 -8.885 14.930 1.00 87.62 292 GLN A O 1
ATOM 2355 N N . TYR A 1 293 ? 5.837 -10.081 15.038 1.00 87.69 293 TYR A N 1
ATOM 2356 C CA . TYR A 1 293 ? 6.243 -9.629 16.359 1.00 87.69 293 TYR A CA 1
ATOM 2357 C C . TYR A 1 293 ? 6.335 -8.103 16.434 1.00 87.69 293 TYR A C 1
ATOM 2359 O O . TYR A 1 293 ? 5.728 -7.505 17.316 1.00 87.69 293 TYR A O 1
ATOM 2367 N N . LEU A 1 294 ? 7.020 -7.476 15.478 1.00 86.94 294 LEU A N 1
ATOM 2368 C CA . LEU A 1 294 ? 7.175 -6.025 15.417 1.00 86.94 294 LEU A CA 1
ATOM 2369 C C . LEU A 1 294 ? 5.828 -5.315 15.312 1.00 86.94 294 LEU A C 1
ATOM 2371 O O . LEU A 1 294 ? 5.601 -4.370 16.056 1.00 86.94 294 LEU A O 1
ATOM 2375 N N . LEU A 1 295 ? 4.906 -5.806 14.475 1.00 89.12 295 LEU A N 1
ATOM 2376 C CA . LEU A 1 295 ? 3.571 -5.220 14.407 1.00 89.12 295 LEU A CA 1
ATOM 2377 C C . LEU A 1 295 ? 2.841 -5.318 15.748 1.00 89.12 295 LEU A C 1
ATOM 2379 O O . LEU A 1 295 ? 2.222 -4.339 16.153 1.00 89.12 295 LEU A O 1
ATOM 2383 N N . GLN A 1 296 ? 2.918 -6.462 16.440 1.00 89.56 296 GLN A N 1
ATOM 2384 C CA . GLN A 1 296 ? 2.299 -6.617 17.764 1.00 89.56 296 GLN A CA 1
ATOM 2385 C C . GLN A 1 296 ? 2.812 -5.568 18.745 1.00 89.56 296 GLN A C 1
ATOM 2387 O O . GLN A 1 296 ? 2.008 -4.972 19.457 1.00 89.56 296 GLN A O 1
ATOM 2392 N N . GLN A 1 297 ? 4.126 -5.322 18.749 1.00 86.00 297 GLN A N 1
ATOM 2393 C CA . GLN A 1 297 ? 4.724 -4.287 19.591 1.00 86.00 297 GLN A CA 1
ATOM 2394 C C . GLN A 1 297 ? 4.261 -2.890 19.164 1.00 86.00 297 GLN A C 1
ATOM 2396 O O . GLN A 1 297 ? 3.874 -2.092 20.010 1.00 86.00 297 GLN A O 1
ATOM 2401 N N . THR A 1 298 ? 4.205 -2.614 17.856 1.00 86.69 298 THR A N 1
ATOM 2402 C CA . THR A 1 298 ? 3.763 -1.314 17.336 1.00 86.69 298 THR A CA 1
ATOM 2403 C C . THR A 1 298 ? 2.314 -0.991 17.695 1.00 86.69 298 THR A C 1
ATOM 2405 O O . THR A 1 298 ? 2.030 0.161 17.984 1.00 86.69 298 THR A O 1
ATOM 2408 N N . ILE A 1 299 ? 1.383 -1.951 17.667 1.00 88.31 299 ILE A N 1
ATOM 2409 C CA . ILE A 1 299 ? -0.054 -1.670 17.893 1.00 88.31 299 ILE A CA 1
ATOM 2410 C C . ILE A 1 299 ? -0.578 -2.131 19.259 1.00 88.31 299 ILE A C 1
ATOM 2412 O O . ILE A 1 299 ? -1.767 -1.977 19.536 1.00 88.31 299 ILE A O 1
ATOM 2416 N N . GLY A 1 300 ? 0.269 -2.750 20.085 1.00 87.56 300 GLY A N 1
ATOM 2417 C CA . GLY A 1 300 ? -0.113 -3.277 21.396 1.00 87.56 300 GLY A CA 1
ATOM 2418 C C . GLY A 1 300 ? -1.164 -4.393 21.346 1.00 87.56 300 GLY A C 1
ATOM 2419 O O . GLY A 1 300 ? -1.965 -4.519 22.269 1.00 87.56 300 GLY A O 1
ATOM 2420 N N . LEU A 1 301 ? -1.208 -5.189 20.270 1.00 88.75 301 LEU A N 1
ATOM 2421 C CA . LEU A 1 301 ? -2.140 -6.316 20.119 1.00 88.75 301 LEU A CA 1
ATOM 2422 C C . LEU A 1 301 ? -1.383 -7.620 19.881 1.00 88.75 301 LEU A C 1
ATOM 2424 O O . LEU A 1 301 ? -0.411 -7.645 19.136 1.00 88.75 301 LEU A O 1
ATOM 2428 N N . THR A 1 302 ? -1.877 -8.726 20.434 1.00 90.00 302 THR A N 1
ATOM 2429 C CA . THR A 1 302 ? -1.288 -10.063 20.249 1.00 90.00 302 THR A CA 1
ATOM 2430 C C . THR A 1 302 ? -2.107 -10.870 19.252 1.00 90.00 302 THR A C 1
ATOM 2432 O O . THR A 1 302 ? -3.321 -10.996 19.409 1.00 90.00 302 THR A O 1
ATOM 2435 N N . PHE A 1 303 ? -1.480 -11.422 18.215 1.00 89.19 303 PHE A N 1
ATOM 2436 C CA . PHE A 1 303 ? -2.167 -12.296 17.262 1.00 89.19 303 PHE A CA 1
ATOM 2437 C C . PHE A 1 303 ? -2.608 -13.598 17.934 1.00 89.19 303 PHE A C 1
ATOM 2439 O O . PHE A 1 303 ? -1.896 -14.141 18.773 1.00 89.19 303 PHE A O 1
ATOM 2446 N N . LYS A 1 304 ? -3.748 -14.153 17.507 1.00 88.94 304 LYS A N 1
ATOM 2447 C CA . LYS A 1 304 ? -4.187 -15.478 17.983 1.00 88.94 304 LYS A CA 1
ATOM 2448 C C . LYS A 1 304 ? -3.328 -16.632 17.463 1.00 88.94 304 LYS A C 1
ATOM 2450 O O . LYS A 1 304 ? -3.199 -17.649 18.131 1.00 88.94 304 LYS A O 1
ATOM 2455 N N . HIS A 1 305 ? -2.780 -16.483 16.259 1.00 83.62 305 HIS A N 1
ATOM 2456 C CA . HIS A 1 305 ? -2.009 -17.519 15.577 1.00 83.62 305 HIS A CA 1
ATOM 2457 C C . HIS A 1 305 ? -0.695 -16.946 15.056 1.00 83.62 305 HIS A C 1
ATOM 2459 O O . HIS A 1 305 ? -0.665 -15.837 14.519 1.00 83.62 305 HIS A O 1
ATOM 2465 N N . HIS A 1 306 ? 0.385 -17.714 15.176 1.00 79.00 306 HIS A N 1
ATOM 2466 C CA . HIS A 1 306 ? 1.686 -17.341 14.634 1.00 79.00 306 HIS A CA 1
ATOM 2467 C C . HIS A 1 306 ? 1.747 -17.530 13.112 1.00 79.00 306 HIS A C 1
ATOM 2469 O O . HIS A 1 306 ? 1.178 -18.461 12.548 1.00 79.00 306 HIS A O 1
ATOM 2475 N N . LEU A 1 307 ? 2.500 -16.662 12.438 1.00 75.62 307 LEU A N 1
ATOM 2476 C CA . LEU A 1 307 ? 2.841 -16.773 11.018 1.00 75.62 307 LEU A CA 1
ATOM 2477 C C . LEU A 1 307 ? 3.944 -17.821 10.748 1.00 75.62 307 LEU A C 1
ATOM 2479 O O . LEU A 1 307 ? 4.357 -17.990 9.602 1.00 75.62 307 LEU A O 1
ATOM 2483 N N . SER A 1 308 ? 4.395 -18.547 11.779 1.00 63.62 308 SER A N 1
ATOM 2484 C CA . SER A 1 308 ? 5.421 -19.600 11.708 1.00 63.62 308 SER A CA 1
ATOM 2485 C C . SER A 1 308 ? 5.041 -20.779 10.807 1.00 63.62 308 SER A C 1
ATOM 2487 O O . SER A 1 308 ? 5.921 -21.502 10.357 1.00 63.62 308 SER A O 1
ATOM 2489 N N . GLU A 1 309 ? 3.763 -20.944 10.462 1.00 53.69 309 GLU A N 1
ATOM 2490 C CA . GLU A 1 309 ? 3.288 -21.971 9.520 1.00 53.69 309 GLU A CA 1
ATOM 2491 C C . GLU A 1 309 ? 3.805 -21.784 8.076 1.00 53.69 309 GLU A C 1
ATOM 2493 O O . GLU A 1 309 ? 3.612 -22.666 7.240 1.00 53.69 309 GLU A O 1
ATOM 2498 N N . PHE A 1 310 ? 4.467 -20.659 7.775 1.00 51.88 310 PHE A N 1
ATOM 2499 C CA . PHE A 1 310 ? 4.938 -20.296 6.433 1.00 51.88 310 PHE A CA 1
ATOM 2500 C C . PHE A 1 310 ? 6.455 -20.139 6.307 1.00 5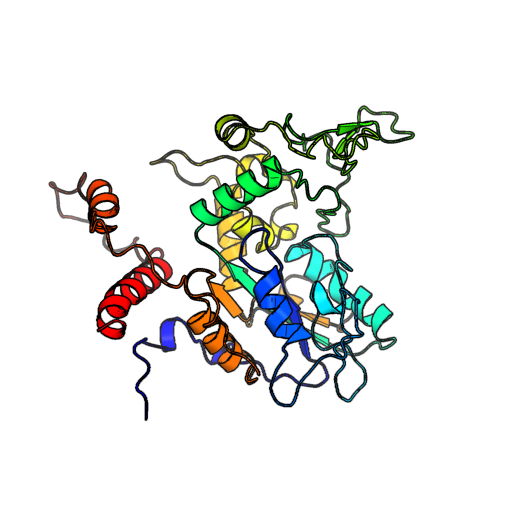1.88 310 PHE A C 1
ATOM 2502 O O . PHE A 1 310 ? 6.927 -19.740 5.239 1.00 51.88 310 PHE A O 1
ATOM 2509 N N . THR A 1 311 ? 7.238 -20.482 7.337 1.00 45.62 311 THR A N 1
ATOM 2510 C CA . THR A 1 311 ? 8.648 -20.791 7.078 1.00 45.62 311 THR A CA 1
ATOM 2511 C C . THR A 1 311 ? 8.667 -22.027 6.176 1.00 45.62 311 THR A C 1
ATOM 2513 O O . THR A 1 311 ? 7.988 -23.013 6.482 1.00 45.62 311 THR A O 1
ATOM 2516 N N . PRO A 1 312 ? 9.340 -21.993 5.011 1.00 38.56 312 PRO A N 1
ATOM 2517 C CA . PRO A 1 312 ? 9.402 -23.165 4.154 1.00 38.56 312 PRO A CA 1
ATOM 2518 C C . PRO A 1 312 ? 9.958 -24.327 4.978 1.00 38.56 312 PRO A C 1
ATOM 2520 O O . PRO A 1 312 ? 11.112 -24.304 5.405 1.00 38.56 312 PRO A O 1
ATOM 2523 N N . LYS A 1 313 ? 9.119 -25.340 5.231 1.00 36.69 313 LYS A N 1
ATOM 2524 C CA . LYS A 1 313 ? 9.569 -26.613 5.789 1.00 36.69 313 LYS A CA 1
ATOM 2525 C C . LYS A 1 313 ? 10.610 -27.145 4.807 1.00 36.69 313 LYS A C 1
ATOM 2527 O O . LYS A 1 313 ? 10.264 -27.498 3.685 1.00 36.69 313 LYS A O 1
ATOM 2532 N N . SER A 1 314 ? 11.875 -27.127 5.219 1.00 31.27 314 SER A N 1
ATOM 2533 C CA . SER A 1 314 ? 13.063 -27.487 4.436 1.00 31.27 314 SER A CA 1
ATOM 2534 C C . SER A 1 314 ? 13.314 -26.651 3.169 1.00 31.27 314 SER A C 1
ATOM 2536 O O . SER A 1 314 ? 12.760 -26.903 2.102 1.00 31.27 314 SER A O 1
ATOM 2538 N N . PHE A 1 315 ? 14.290 -25.742 3.233 1.00 31.81 315 PHE A N 1
ATOM 2539 C CA . PHE A 1 315 ? 15.207 -25.626 2.097 1.00 31.81 315 PHE A CA 1
ATOM 2540 C C . PHE A 1 315 ? 15.878 -27.001 1.914 1.00 31.81 315 PHE A C 1
ATOM 2542 O O . PHE A 1 315 ? 16.292 -27.593 2.919 1.00 31.81 315 PHE A O 1
ATOM 2549 N N . PRO A 1 316 ? 15.984 -27.547 0.688 1.00 27.34 316 PRO A N 1
ATOM 2550 C CA . PRO A 1 316 ? 16.705 -28.793 0.477 1.00 27.34 316 PRO A CA 1
ATOM 2551 C C . PRO A 1 316 ? 18.125 -28.629 1.029 1.00 27.34 316 PRO A C 1
ATOM 2553 O O . PRO A 1 316 ? 18.858 -27.742 0.595 1.00 27.34 316 PRO A O 1
ATOM 2556 N N . LYS A 1 317 ? 18.536 -29.489 1.969 1.00 34.78 317 LYS A N 1
ATOM 2557 C CA . LYS A 1 317 ? 19.901 -29.534 2.534 1.00 34.78 317 LYS A CA 1
ATOM 2558 C C . LYS A 1 317 ? 20.980 -29.935 1.508 1.00 34.78 317 LYS A C 1
ATOM 2560 O O . LYS A 1 317 ? 22.073 -30.341 1.888 1.00 34.78 317 LYS A O 1
ATOM 2565 N N . SER A 1 318 ? 20.718 -29.828 0.207 1.00 37.06 318 SER A N 1
ATOM 2566 C CA . SER A 1 318 ? 21.639 -30.247 -0.844 1.00 37.06 318 SER A CA 1
ATOM 2567 C C . SER A 1 318 ? 22.094 -29.053 -1.684 1.00 37.06 318 SER A C 1
ATOM 2569 O O . SER A 1 318 ? 21.329 -28.521 -2.485 1.00 37.06 318 SER A O 1
ATOM 2571 N N . LYS A 1 319 ? 23.386 -28.734 -1.522 1.00 32.81 319 LYS A N 1
ATOM 2572 C CA . LYS A 1 319 ? 24.217 -27.697 -2.164 1.00 32.81 319 LYS A CA 1
ATOM 2573 C C . LYS A 1 319 ? 24.280 -26.372 -1.403 1.00 32.81 319 LYS A C 1
ATOM 2575 O O . LYS A 1 319 ? 23.650 -25.379 -1.746 1.00 32.81 319 LYS A O 1
ATOM 2580 N N . LYS A 1 320 ? 25.199 -26.361 -0.428 1.00 36.84 320 LYS A N 1
ATOM 2581 C CA . LYS A 1 320 ? 25.968 -25.189 0.020 1.00 36.84 320 LYS A CA 1
ATOM 2582 C C . LYS A 1 320 ? 26.779 -24.592 -1.151 1.00 36.84 320 LYS A C 1
ATOM 2584 O O . LYS A 1 320 ? 27.996 -24.507 -1.086 1.00 36.84 320 LYS A O 1
ATOM 2589 N N . THR A 1 321 ? 26.140 -24.188 -2.242 1.00 35.69 321 THR A N 1
ATOM 2590 C CA . THR A 1 321 ? 26.679 -23.090 -3.050 1.00 35.69 321 THR A CA 1
ATOM 2591 C C . THR A 1 321 ? 26.206 -21.846 -2.337 1.00 35.69 321 THR A C 1
ATOM 2593 O O . THR A 1 321 ? 25.028 -21.495 -2.384 1.00 35.69 321 THR A O 1
ATOM 2596 N N . SER A 1 322 ? 27.096 -21.316 -1.508 1.00 38.38 322 SER A N 1
ATOM 2597 C CA . SER A 1 322 ? 26.781 -20.255 -0.576 1.00 38.38 322 SER A CA 1
ATOM 2598 C C . SER A 1 322 ? 26.161 -19.077 -1.325 1.00 38.38 322 SER A C 1
ATOM 2600 O O . SER A 1 322 ? 26.644 -18.647 -2.366 1.00 38.38 322 SER A O 1
ATOM 2602 N N . LEU A 1 323 ? 25.101 -18.502 -0.766 1.00 38.62 323 LEU A N 1
ATOM 2603 C CA . LEU A 1 323 ? 24.623 -17.170 -1.143 1.00 38.62 323 LEU A CA 1
ATOM 2604 C C . LEU A 1 323 ? 25.798 -16.156 -1.169 1.00 38.62 323 LEU A C 1
ATOM 2606 O O . LEU A 1 323 ? 25.822 -15.226 -1.971 1.00 38.62 323 LEU A O 1
ATOM 2610 N N . TRP A 1 324 ? 26.839 -16.433 -0.371 1.00 34.06 324 TRP A N 1
ATOM 2611 C CA . TRP A 1 324 ? 28.144 -15.781 -0.386 1.00 34.06 324 TRP A CA 1
ATOM 2612 C C . TRP A 1 324 ? 28.929 -15.894 -1.701 1.00 34.06 324 TRP A C 1
ATOM 2614 O O . TRP A 1 324 ? 29.603 -14.931 -2.037 1.00 34.06 324 TRP A O 1
ATOM 2624 N N . SER A 1 325 ? 28.864 -16.974 -2.487 1.00 34.50 325 SER A N 1
ATOM 2625 C CA . SER A 1 325 ? 29.558 -17.030 -3.788 1.00 34.50 325 SER A CA 1
ATOM 2626 C C . SER A 1 325 ? 28.892 -16.140 -4.842 1.00 34.50 325 SER A C 1
ATOM 2628 O O . SER A 1 325 ? 29.576 -15.631 -5.724 1.00 34.50 325 SER A O 1
ATOM 2630 N N . MET A 1 326 ? 27.583 -15.887 -4.721 1.00 35.75 326 MET A N 1
ATOM 2631 C CA . MET A 1 326 ? 26.868 -14.913 -5.559 1.00 35.75 326 MET A CA 1
ATOM 2632 C C . MET A 1 326 ? 27.074 -13.465 -5.090 1.00 35.75 326 MET A C 1
ATOM 2634 O O . MET A 1 326 ? 27.174 -12.567 -5.921 1.00 35.75 326 MET A O 1
ATOM 2638 N N . LEU A 1 327 ? 27.195 -13.232 -3.777 1.00 35.00 327 LEU A N 1
ATOM 2639 C CA . LEU A 1 327 ? 27.413 -11.894 -3.211 1.00 35.00 327 LEU A CA 1
ATOM 2640 C C . LEU A 1 327 ? 28.882 -11.439 -3.279 1.00 35.00 327 LEU A C 1
ATOM 2642 O O . LEU A 1 327 ? 29.154 -10.260 -3.496 1.00 35.00 327 LEU A O 1
ATOM 2646 N N . LYS A 1 328 ? 29.846 -12.361 -3.173 1.00 30.78 328 LYS A N 1
ATOM 2647 C CA . LYS A 1 328 ? 31.286 -12.048 -3.210 1.00 30.78 328 LYS A CA 1
ATOM 2648 C C . LYS A 1 328 ? 31.794 -11.744 -4.625 1.00 30.78 328 LYS A C 1
ATOM 2650 O O . LYS A 1 328 ? 32.765 -11.009 -4.767 1.00 30.78 328 LYS A O 1
ATOM 2655 N N . ALA A 1 329 ? 31.103 -12.218 -5.664 1.00 29.88 329 ALA A N 1
ATOM 2656 C CA . ALA A 1 329 ? 31.449 -11.920 -7.055 1.00 29.88 329 ALA A CA 1
ATOM 2657 C C . ALA A 1 329 ? 31.091 -10.483 -7.497 1.00 29.88 329 ALA A C 1
ATOM 2659 O O . ALA A 1 329 ? 31.614 -10.024 -8.505 1.00 29.88 329 ALA A O 1
ATOM 2660 N N . ARG A 1 330 ? 30.247 -9.750 -6.749 1.00 35.34 330 ARG A N 1
ATOM 2661 C CA . ARG A 1 330 ? 29.890 -8.348 -7.062 1.00 35.34 330 ARG A CA 1
ATOM 2662 C C . ARG A 1 330 ? 30.606 -7.291 -6.218 1.00 35.34 330 ARG A C 1
ATOM 2664 O O . ARG A 1 330 ? 30.511 -6.118 -6.545 1.00 35.34 330 ARG A O 1
ATOM 2671 N N . PHE A 1 331 ? 31.335 -7.683 -5.170 1.00 30.64 331 PHE A N 1
ATOM 2672 C CA . PHE A 1 331 ? 31.947 -6.738 -4.220 1.00 30.64 331 PHE A CA 1
ATOM 2673 C C . PHE A 1 331 ? 33.487 -6.701 -4.235 1.00 30.64 331 PHE A C 1
ATOM 2675 O O . PHE A 1 331 ? 34.081 -6.014 -3.410 1.00 30.64 331 PHE A O 1
ATOM 2682 N N . LEU A 1 332 ? 34.151 -7.408 -5.162 1.00 29.78 332 LEU A N 1
ATOM 2683 C CA . LEU A 1 332 ? 35.622 -7.466 -5.253 1.00 29.78 332 LEU A CA 1
ATOM 2684 C C . LEU A 1 332 ? 36.215 -6.971 -6.585 1.00 29.78 332 LEU A C 1
ATOM 2686 O O . LEU A 1 332 ? 37.297 -7.400 -6.969 1.00 29.78 332 LEU A O 1
ATOM 2690 N N . LEU A 1 333 ? 35.569 -6.023 -7.269 1.00 34.75 333 LEU A N 1
ATOM 2691 C CA . LEU A 1 333 ? 36.200 -5.277 -8.368 1.00 34.75 333 LEU A CA 1
ATOM 2692 C C . LEU A 1 333 ? 35.966 -3.772 -8.226 1.00 34.75 333 LEU A C 1
ATOM 2694 O O . LEU A 1 333 ? 35.264 -3.161 -9.018 1.00 34.75 333 LEU A O 1
ATOM 2698 N N . ASN A 1 334 ? 36.525 -3.193 -7.169 1.00 33.53 334 ASN A N 1
ATOM 2699 C CA . ASN A 1 334 ? 37.331 -1.973 -7.243 1.00 33.53 334 ASN A CA 1
ATOM 2700 C C . ASN A 1 334 ? 37.611 -1.516 -5.822 1.00 33.53 334 ASN A C 1
ATOM 2702 O O . ASN A 1 334 ? 36.706 -1.050 -5.139 1.00 33.53 334 ASN A O 1
ATOM 2706 N N . ASN A 1 335 ? 38.852 -1.698 -5.383 1.00 29.67 335 ASN A N 1
ATOM 2707 C CA . ASN A 1 335 ? 39.599 -0.722 -4.591 1.00 29.67 335 ASN A CA 1
ATOM 2708 C C . ASN A 1 335 ? 40.961 -1.327 -4.251 1.00 29.67 335 ASN A C 1
ATOM 2710 O O . ASN A 1 335 ? 41.209 -1.755 -3.130 1.00 29.67 335 ASN A O 1
ATOM 2714 N N . ASN A 1 336 ? 41.848 -1.339 -5.244 1.00 30.05 336 ASN A N 1
ATOM 2715 C CA . ASN A 1 336 ? 43.275 -1.194 -4.996 1.00 30.05 336 ASN A CA 1
ATOM 2716 C C . ASN A 1 336 ? 43.693 0.105 -5.680 1.00 30.05 336 ASN A C 1
ATOM 2718 O O . ASN A 1 336 ? 43.809 0.146 -6.901 1.00 30.05 336 ASN A O 1
ATOM 2722 N N . GLY A 1 337 ? 43.882 1.164 -4.893 1.00 25.66 337 GLY A N 1
ATOM 2723 C CA . GLY A 1 337 ? 44.498 2.397 -5.372 1.00 25.66 337 GLY A CA 1
ATOM 2724 C C . GLY A 1 337 ? 43.917 3.665 -4.760 1.00 25.66 337 GLY A C 1
ATOM 2725 O O . GLY A 1 337 ? 42.831 4.088 -5.123 1.00 25.66 337 GLY A O 1
ATOM 2726 N N . MET A 1 338 ? 44.724 4.288 -3.901 1.00 24.16 338 MET A N 1
ATOM 2727 C CA . MET A 1 338 ? 44.649 5.674 -3.422 1.00 24.16 338 MET A CA 1
ATOM 2728 C C . MET A 1 338 ? 43.599 6.040 -2.364 1.00 24.16 338 MET A C 1
ATOM 2730 O O . MET A 1 338 ? 42.493 6.501 -2.620 1.00 24.16 338 MET A O 1
ATOM 2734 N N . PHE A 1 339 ? 44.079 5.948 -1.123 1.00 30.72 339 PHE A N 1
ATOM 2735 C CA . PHE A 1 339 ? 43.692 6.792 -0.000 1.00 30.72 339 PHE A CA 1
ATOM 2736 C C . PHE A 1 339 ? 43.748 8.287 -0.344 1.00 30.72 339 PHE A C 1
ATOM 2738 O O . PHE A 1 339 ? 44.729 8.763 -0.910 1.00 30.72 339 PHE A O 1
ATOM 2745 N N . GLY A 1 340 ? 42.764 9.027 0.166 1.00 27.39 340 GLY A N 1
ATOM 2746 C CA . GLY A 1 340 ? 42.878 10.459 0.425 1.00 27.39 340 GLY A CA 1
ATOM 2747 C C . GLY A 1 340 ? 41.659 11.242 -0.039 1.00 27.39 340 GLY A C 1
ATOM 2748 O O . GLY A 1 340 ? 41.453 11.414 -1.228 1.00 27.39 340 GLY A O 1
ATOM 2749 N N . SER A 1 341 ? 40.895 11.774 0.919 1.00 27.84 341 SER A N 1
ATOM 2750 C CA . SER A 1 341 ? 39.838 12.776 0.709 1.00 27.84 341 SER A CA 1
ATOM 2751 C C . SER A 1 341 ? 38.514 12.297 0.085 1.00 27.84 341 SER A C 1
ATOM 2753 O O . SER A 1 341 ? 38.179 12.684 -1.027 1.00 27.84 341 SER A O 1
ATOM 2755 N N . LEU A 1 342 ? 37.678 11.582 0.854 1.00 27.36 342 LEU A N 1
ATOM 2756 C CA . LEU A 1 342 ? 36.213 11.786 0.799 1.00 27.36 342 LEU A CA 1
ATOM 2757 C C . LEU A 1 342 ? 35.491 11.196 2.031 1.00 27.36 342 LEU A C 1
ATOM 2759 O O . LEU A 1 342 ? 34.620 10.337 1.931 1.00 27.36 342 LEU A O 1
ATOM 2763 N N . ARG A 1 343 ? 35.860 11.634 3.244 1.00 26.62 343 ARG A N 1
ATOM 2764 C CA . ARG A 1 343 ? 35.243 11.138 4.494 1.00 26.62 343 ARG A CA 1
ATOM 2765 C C . ARG A 1 343 ? 33.960 11.882 4.907 1.00 26.62 343 ARG A C 1
ATOM 2767 O O . ARG A 1 343 ? 33.536 11.738 6.046 1.00 26.62 343 ARG A O 1
ATOM 2774 N N . SER A 1 344 ? 33.322 12.655 4.024 1.00 28.19 344 SER A N 1
ATOM 2775 C CA . SER A 1 344 ? 32.148 13.473 4.390 1.00 28.19 344 SER A CA 1
ATOM 2776 C C . SER A 1 344 ? 30.864 13.229 3.587 1.00 28.19 344 SER A C 1
ATOM 2778 O O . SER A 1 344 ? 29.876 13.904 3.854 1.00 28.19 344 SER A O 1
ATOM 2780 N N . GLN A 1 345 ? 30.804 12.262 2.661 1.00 27.25 345 GLN A N 1
ATOM 2781 C CA . GLN A 1 345 ? 29.605 12.076 1.815 1.00 27.25 345 GLN A CA 1
ATOM 2782 C C . GLN A 1 345 ? 28.993 10.666 1.780 1.00 27.25 345 GLN A C 1
ATOM 2784 O O . GLN A 1 345 ? 28.051 10.428 1.031 1.00 27.25 345 GLN A O 1
ATOM 2789 N N . ILE A 1 346 ? 29.417 9.743 2.648 1.00 30.52 346 ILE A N 1
ATOM 2790 C CA . ILE A 1 346 ? 28.809 8.404 2.750 1.00 30.52 346 ILE A CA 1
ATOM 2791 C C . ILE A 1 346 ? 28.215 8.226 4.148 1.00 30.52 346 ILE A C 1
ATOM 2793 O O . ILE A 1 346 ? 28.795 7.564 5.003 1.00 30.52 346 ILE A O 1
ATOM 2797 N N . HIS A 1 347 ? 27.061 8.845 4.403 1.00 29.89 347 HIS A N 1
ATOM 2798 C CA . HIS A 1 347 ? 26.318 8.627 5.652 1.00 29.89 347 HIS A CA 1
ATOM 2799 C C . HIS A 1 347 ? 24.853 8.198 5.474 1.00 29.89 347 HIS A C 1
ATOM 2801 O O . HIS A 1 347 ? 24.200 7.909 6.471 1.00 29.89 347 HIS A O 1
ATOM 2807 N N . HIS A 1 348 ? 24.346 8.047 4.241 1.00 31.86 348 HIS A N 1
ATOM 2808 C CA . HIS A 1 348 ? 22.928 7.720 4.007 1.00 31.86 348 HIS A CA 1
ATOM 2809 C C . HIS A 1 348 ? 22.616 6.336 3.407 1.00 31.86 348 HIS A C 1
ATOM 2811 O O . HIS A 1 348 ? 21.449 6.039 3.172 1.00 31.86 348 HIS A O 1
ATOM 2817 N N . GLN A 1 349 ? 23.600 5.442 3.255 1.00 38.94 349 GLN A N 1
ATOM 2818 C CA . GLN A 1 349 ? 23.402 4.132 2.606 1.00 38.94 349 GLN A CA 1
ATOM 2819 C C . GLN A 1 349 ? 23.609 2.908 3.525 1.00 38.94 349 GLN A C 1
ATOM 2821 O O . GLN A 1 349 ? 23.992 1.851 3.045 1.00 38.94 349 GLN A O 1
ATOM 2826 N N . THR A 1 350 ? 23.432 2.994 4.852 1.00 46.53 350 THR A N 1
ATOM 2827 C CA . THR A 1 350 ? 23.854 1.868 5.727 1.00 46.53 350 THR A CA 1
ATOM 2828 C C . THR A 1 350 ? 22.920 1.479 6.870 1.00 46.53 350 THR A C 1
ATOM 2830 O O . THR A 1 350 ? 23.386 0.898 7.845 1.00 46.53 350 THR A O 1
ATOM 2833 N N . HIS A 1 351 ? 21.617 1.741 6.791 1.00 38.47 351 HIS A N 1
ATOM 2834 C CA . HIS A 1 351 ? 20.699 1.238 7.825 1.00 38.47 351 HIS A CA 1
ATOM 2835 C C . HIS A 1 351 ? 20.039 -0.085 7.418 1.00 38.47 351 HIS A C 1
ATOM 2837 O O . HIS A 1 351 ? 20.205 -1.096 8.095 1.00 38.47 351 HIS A O 1
ATOM 2843 N N . VAL A 1 352 ? 19.381 -0.112 6.257 1.00 36.56 352 VAL A N 1
ATOM 2844 C CA . VAL A 1 352 ? 18.660 -1.293 5.752 1.00 36.56 352 VAL A CA 1
ATOM 2845 C C . VAL A 1 352 ? 19.616 -2.437 5.397 1.00 36.56 352 VAL A C 1
ATOM 2847 O O . VAL A 1 352 ? 19.377 -3.574 5.794 1.00 36.56 352 VAL A O 1
ATOM 2850 N N . ASP A 1 353 ? 20.749 -2.137 4.757 1.00 38.78 353 ASP A N 1
ATOM 2851 C CA . ASP A 1 353 ? 21.738 -3.158 4.382 1.00 38.78 353 ASP A CA 1
ATOM 2852 C C . ASP A 1 353 ? 22.449 -3.770 5.602 1.00 38.78 353 ASP A C 1
ATOM 2854 O O . ASP A 1 353 ? 22.727 -4.970 5.626 1.00 38.78 353 ASP A O 1
ATOM 2858 N N . ARG A 1 354 ? 22.663 -2.984 6.672 1.00 41.19 354 ARG A N 1
ATOM 2859 C CA . ARG A 1 354 ? 23.162 -3.509 7.958 1.00 41.19 354 ARG A CA 1
ATOM 2860 C C . ARG A 1 354 ? 22.133 -4.404 8.640 1.00 41.19 354 ARG A C 1
ATOM 2862 O O . ARG A 1 354 ? 22.510 -5.449 9.162 1.00 41.19 354 ARG A O 1
ATOM 2869 N N . ILE A 1 355 ? 20.854 -4.022 8.605 1.00 41.47 355 ILE A N 1
ATOM 2870 C CA . ILE A 1 355 ? 19.752 -4.816 9.163 1.00 41.47 355 ILE A CA 1
ATOM 2871 C C . ILE A 1 355 ? 19.664 -6.173 8.449 1.00 41.47 355 ILE A C 1
ATOM 2873 O O . ILE A 1 355 ? 19.659 -7.209 9.108 1.00 41.47 355 ILE A O 1
ATOM 2877 N N . ILE A 1 356 ? 19.685 -6.191 7.113 1.00 39.84 356 ILE A N 1
ATOM 2878 C CA . ILE A 1 356 ? 19.592 -7.425 6.316 1.00 39.84 356 ILE A CA 1
ATOM 2879 C C . ILE A 1 356 ? 20.798 -8.349 6.565 1.00 39.84 356 ILE A C 1
ATOM 2881 O O . ILE A 1 356 ? 20.623 -9.550 6.783 1.00 39.84 356 ILE A O 1
ATOM 2885 N N . HIS A 1 357 ? 22.017 -7.801 6.600 1.00 37.84 357 HIS A N 1
ATOM 2886 C CA . HIS A 1 357 ? 23.232 -8.588 6.827 1.00 37.84 357 HIS A CA 1
ATOM 2887 C C . HIS A 1 357 ? 23.314 -9.166 8.255 1.00 37.84 357 HIS A C 1
ATOM 2889 O O . HIS A 1 357 ? 23.835 -10.264 8.453 1.00 37.84 357 HIS A O 1
ATOM 2895 N N . GLN A 1 358 ? 22.787 -8.463 9.262 1.00 37.50 358 GLN A N 1
ATOM 2896 C CA . GLN A 1 358 ? 22.759 -8.944 10.649 1.00 37.50 358 GLN A CA 1
ATOM 2897 C C . GLN A 1 358 ? 21.679 -10.006 10.894 1.00 37.50 358 GLN A C 1
ATOM 2899 O O . GLN A 1 358 ? 21.912 -10.931 11.671 1.00 37.50 358 GLN A O 1
ATOM 2904 N N . ILE A 1 359 ? 20.535 -9.921 10.203 1.00 37.16 359 ILE A N 1
ATOM 2905 C CA . ILE A 1 359 ? 19.482 -10.946 10.271 1.00 37.16 359 ILE A CA 1
ATOM 2906 C C . ILE A 1 359 ? 19.981 -12.274 9.675 1.00 37.16 359 ILE A C 1
ATOM 2908 O O . ILE A 1 359 ? 19.789 -13.329 10.275 1.00 37.16 359 ILE A O 1
ATOM 2912 N N . SER A 1 360 ? 20.700 -12.225 8.546 1.00 32.62 360 SER A N 1
ATOM 2913 C CA . SER A 1 360 ? 21.194 -13.430 7.865 1.00 32.62 360 SER A CA 1
ATOM 2914 C C . SER A 1 360 ? 22.318 -14.164 8.610 1.00 32.62 360 SER A C 1
ATOM 2916 O O . SER A 1 360 ? 22.470 -15.369 8.419 1.00 32.62 360 SER A O 1
ATOM 2918 N N . ALA A 1 361 ? 23.124 -13.472 9.424 1.00 32.91 361 ALA A N 1
ATOM 2919 C CA . ALA A 1 361 ? 24.249 -14.088 10.135 1.00 32.91 361 ALA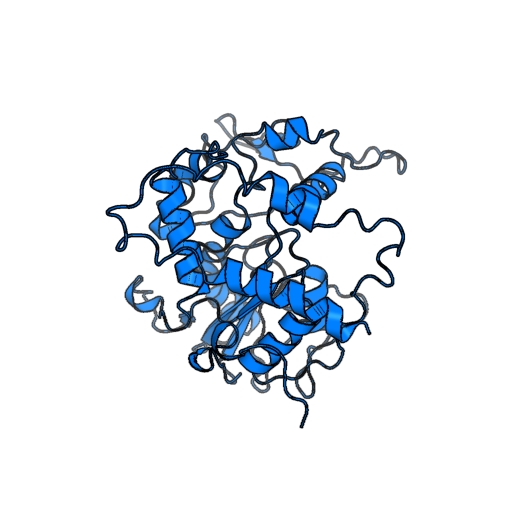 A CA 1
ATOM 2920 C C . ALA A 1 361 ? 23.810 -14.903 11.367 1.00 32.91 361 ALA A C 1
ATOM 2922 O O . ALA A 1 361 ? 24.459 -15.890 11.695 1.00 32.91 361 ALA A O 1
ATOM 2923 N N . LYS A 1 362 ? 22.699 -14.532 12.019 1.00 39.47 362 LYS A N 1
ATOM 2924 C CA . LYS A 1 362 ? 22.224 -15.174 13.261 1.00 39.47 362 LYS A CA 1
ATOM 2925 C C . LYS A 1 362 ? 21.159 -16.257 13.065 1.00 39.47 362 LYS A C 1
ATOM 2927 O O . LYS A 1 362 ? 20.893 -17.019 13.987 1.00 39.47 362 LYS A O 1
ATOM 2932 N N . GLU A 1 363 ? 20.594 -16.389 11.865 1.00 34.78 363 GLU A N 1
ATOM 2933 C CA . GLU A 1 363 ? 19.728 -17.527 11.513 1.00 34.78 363 GLU A CA 1
ATOM 2934 C C . GLU A 1 363 ? 20.495 -18.866 11.500 1.00 34.78 363 GLU A C 1
ATOM 2936 O O . GLU A 1 363 ? 19.890 -19.922 11.667 1.00 34.78 363 GLU A O 1
ATOM 2941 N N . HIS A 1 364 ? 21.827 -18.837 11.348 1.00 28.62 364 HIS A N 1
ATOM 2942 C CA . HIS A 1 364 ? 22.669 -20.038 11.424 1.00 28.62 364 HIS A CA 1
ATOM 2943 C C . HIS A 1 364 ? 22.788 -20.599 12.851 1.00 28.62 364 HIS A C 1
ATOM 2945 O O . HIS A 1 364 ? 22.861 -21.816 13.001 1.00 28.62 364 HIS A O 1
ATOM 2951 N N . ASP A 1 365 ? 22.725 -19.738 13.870 1.00 29.00 365 ASP A N 1
ATOM 2952 C CA . ASP A 1 365 ? 22.860 -20.128 15.282 1.00 29.00 365 ASP A CA 1
ATOM 2953 C C . ASP A 1 365 ? 21.527 -20.564 15.912 1.00 29.00 365 ASP A C 1
ATOM 2955 O O . ASP A 1 365 ? 21.526 -21.242 16.928 1.00 29.00 365 ASP A O 1
ATOM 2959 N N . MET A 1 366 ? 20.382 -20.198 15.319 1.00 28.94 366 MET A N 1
ATOM 2960 C CA . MET A 1 366 ? 19.045 -20.597 15.798 1.00 28.94 366 MET A CA 1
ATOM 2961 C C . MET A 1 366 ? 18.539 -21.929 15.214 1.00 28.94 366 MET A C 1
ATOM 2963 O O . MET A 1 366 ? 17.474 -22.407 15.604 1.00 28.94 366 MET A O 1
ATOM 2967 N N . ILE A 1 367 ? 19.245 -22.484 14.224 1.00 32.00 367 ILE A N 1
ATOM 2968 C CA . ILE A 1 367 ? 18.893 -23.743 13.539 1.00 32.00 367 ILE A CA 1
ATOM 2969 C C . ILE A 1 367 ? 19.771 -24.920 14.023 1.00 32.00 367 ILE A C 1
ATOM 2971 O O . ILE A 1 367 ? 19.497 -26.071 13.672 1.00 32.00 367 ILE A O 1
ATOM 2975 N N . GLN A 1 368 ? 20.788 -24.654 14.846 1.00 26.80 368 GLN A N 1
ATOM 2976 C CA . GLN A 1 368 ? 21.463 -25.657 15.678 1.00 26.80 368 GLN A CA 1
ATOM 2977 C C . GLN A 1 368 ? 20.860 -25.640 17.078 1.00 26.80 368 GLN A C 1
ATOM 2979 O O . GLN A 1 368 ? 20.774 -26.742 17.663 1.00 26.80 368 GLN A O 1
#

Foldseek 3Di:
DDPDPDPCVLAFPLVLAAAQDQQAAEEEQEFAQLCQVVVVCLCAVLHFDVAYWADDPPDQATDRHDPLQFHRYHDCRHLRQQQWQSQFPQSCVVGVQVSSCVVRVDLAQHEYAYEYEDEDLVSSLVSVVVVVQQQDDSLRGQLDHPNDRPPVPPPQDPQPLFDWDDDPPDPDPRIGRDSDDPPPVDPPDGNGRPADPVSQLPDLQNCSALVLLQRQFNCRVLVRCPCSSLRRDDDDPPDDRDPSNVNSNVRNVCLCPFFVPFCCVVDVPVDSRYTYGGHSAYHYSVCQQVSQVSVCRRHVTHGSDGPVVPPPPDPDPPDPPPPCVVVVVPPPPDDDDDDDDDPDPPDPPPSVVVVVVVVVVCVVVVVD

InterPro domains:
  IPR005331 Sulfotransferase [PF03567] (17-231)
  IPR010635 Heparan sulphate 6-sulfotransferase/Protein-tyrosine sulfotransferase [PTHR12812] (22-262)
  IPR027417 P-loop containing nucleoside triphosphate hydrolase [G3DSA:3.40.50.300] (21-265)

Secondary structure (DSSP, 8-state):
----SS-GGGT--GGG-----TTEEEEEE--TTSSHHHHHHIIIII-BTTB--B--TT-S--B-B-TTS-B-EESTTTT-STT-TT--HHHHHHHHHHHHHHHHS----EEEEEEEEE--HHHHHHHHHHHHTTT---TT----BTTB-----TT-PPPTTS-EEEPTT-SS--EEE-------S-TTS-------HHHHHH-TT-TTTTHHHHHHS-GGGGTGGGGHHHHHSPPPTTPPPPHHHHHHHHHHHHHHH-TT--GGGT---SSTTEEEEEEEEEEETT-HHHHHHHHHHHHT--BSS-GGGGS-S---S-----HHHHHHTSSSSS--S---S-TTS--SS-SHHHHHHHHHHHTTTS--

Sequence (368 aa):
MVDFPFNLPMIYNESKNIIILNNTVLAFIHIQKTGGSLYEDRLVRSGFINKTCLCAHGTRRCSCRNSSGNTWIFSRFSTGWSCGLHADFTELIECIDHKLTKIDGTHDQRQYYFITLLREPTSRYLSEWLHVRRGATWSGARLSCSGQRISIPRTYQPCSFFPVSPLPNSKTGEYAITSRHFLSKDRNVSSRLNVTLLDFLSCEMNLAANRQTRMLADLRLLGCYTNLKSWCSPVPEGMVLSNAQSSLLHSAIENLDNFKFHLHTRYPIRKKRAQYFGIAFFGLMEFPVLSQYLLQQTIGLTFKHHLSEFTPKSFPKSKKTSLWSMLKARFLLNNNGMFGSLRSQIHHQTHVDRIIHQISAKEHDMIQ

Organism: NCBI:txid117903